Protein AF-A0AAD6SY59-F1 (afdb_monomer_lite)

Sequence (195 aa):
MGFEGPDLAFKHRLAVTKRADLIPRSAIQLDPETGKYIVRSQSDNEIFYEVDLDAYDCTCLSFPLIRFCKHICAVQHHFPEAKMQIPVTALIIPENSEPDDELDNDSEAASMVPTPQEVQAETDQQSIDALAHRLESLMFLCLTPPAVITTELRAQLLVATQALDRLDTQLSPLPAILPRVKVKVAPNQHSWPET

pLDDT: mean 70.74, std 19.91, range [34.12, 97.81]

Structure (mmCIF, N/CA/C/O backbone):
data_AF-A0AAD6SY59-F1
#
_entry.id   AF-A0AAD6SY59-F1
#
loop_
_atom_site.group_PDB
_atom_site.id
_atom_site.type_symbol
_atom_site.label_atom_id
_atom_site.label_alt_id
_atom_site.label_comp_id
_atom_site.label_asym_id
_atom_site.label_entity_id
_atom_site.label_seq_id
_atom_site.pdbx_PDB_ins_code
_atom_site.Cartn_x
_atom_site.Cartn_y
_atom_site.Cartn_z
_atom_site.occupancy
_atom_site.B_iso_or_equiv
_atom_site.auth_seq_id
_atom_site.auth_comp_id
_atom_site.auth_asym_id
_atom_site.auth_atom_id
_atom_site.pdbx_PDB_model_num
ATOM 1 N N . MET A 1 1 ? 30.637 -17.319 -4.374 1.00 45.25 1 MET A N 1
ATOM 2 C CA . MET A 1 1 ? 29.592 -16.758 -3.493 1.00 45.25 1 MET A CA 1
ATOM 3 C C . MET A 1 1 ? 28.332 -16.634 -4.327 1.00 45.25 1 MET A C 1
ATOM 5 O O . MET A 1 1 ? 28.342 -15.870 -5.280 1.00 45.25 1 MET A O 1
ATOM 9 N N . GLY A 1 2 ? 27.341 -17.491 -4.082 1.00 53.56 2 GLY A N 1
ATOM 10 C CA . GLY A 1 2 ? 26.109 -17.549 -4.874 1.00 53.56 2 GLY A CA 1
ATOM 11 C C . GLY A 1 2 ? 25.060 -16.579 -4.337 1.00 53.56 2 GLY A C 1
ATOM 12 O O . GLY A 1 2 ? 24.934 -16.421 -3.127 1.00 53.56 2 GLY A O 1
ATOM 13 N N . PHE A 1 3 ? 24.334 -15.921 -5.237 1.00 54.28 3 PHE A N 1
ATOM 14 C CA . PHE A 1 3 ? 23.234 -15.019 -4.910 1.00 54.28 3 PHE A CA 1
ATOM 15 C C . PHE A 1 3 ? 22.036 -15.815 -4.366 1.00 54.28 3 PHE A C 1
ATOM 17 O O . PHE A 1 3 ? 21.340 -16.492 -5.119 1.00 54.28 3 PHE A O 1
ATOM 24 N N . GLU A 1 4 ? 21.746 -15.686 -3.070 1.00 61.31 4 GLU A N 1
ATOM 25 C CA . GLU A 1 4 ? 20.512 -16.165 -2.415 1.00 61.31 4 GLU A CA 1
ATOM 26 C C . GLU A 1 4 ? 19.286 -15.293 -2.781 1.00 61.31 4 GLU A C 1
ATOM 28 O O . GLU A 1 4 ? 18.469 -14.920 -1.941 1.00 61.31 4 GLU A O 1
ATOM 33 N N . GLY A 1 5 ? 19.147 -14.924 -4.056 1.00 61.50 5 GLY A N 1
ATOM 34 C CA . GLY A 1 5 ? 18.068 -14.058 -4.546 1.00 61.50 5 GLY A CA 1
ATOM 35 C C . GLY A 1 5 ? 16.652 -14.629 -4.345 1.00 61.50 5 GLY A C 1
ATOM 36 O O . GLY A 1 5 ? 15.788 -13.906 -3.840 1.00 61.50 5 GLY A O 1
ATOM 37 N N . PRO A 1 6 ? 16.387 -15.913 -4.672 1.00 62.56 6 PRO A N 1
ATOM 38 C CA . PRO A 1 6 ? 15.045 -16.491 -4.541 1.00 62.56 6 PRO A CA 1
ATOM 39 C C . PRO A 1 6 ? 14.544 -16.554 -3.091 1.00 62.56 6 PRO A C 1
ATOM 41 O O . PRO A 1 6 ? 13.356 -16.370 -2.826 1.00 62.56 6 PRO A O 1
ATOM 44 N N . ASP A 1 7 ? 15.454 -16.771 -2.141 1.00 75.56 7 ASP A N 1
ATOM 45 C CA . ASP A 1 7 ? 15.119 -16.926 -0.726 1.00 75.56 7 ASP A CA 1
ATOM 46 C C . ASP A 1 7 ? 14.760 -15.579 -0.076 1.00 75.56 7 ASP A C 1
ATOM 48 O O . ASP A 1 7 ? 13.830 -15.490 0.724 1.00 75.56 7 ASP A O 1
ATOM 52 N N . LEU A 1 8 ? 15.413 -14.483 -0.479 1.00 79.06 8 LEU A N 1
ATOM 53 C CA . LEU A 1 8 ? 15.126 -13.150 0.062 1.00 79.06 8 LEU A CA 1
ATOM 54 C C . LEU A 1 8 ? 13.723 -12.653 -0.298 1.00 79.06 8 LEU A C 1
ATOM 56 O O . LEU A 1 8 ? 12.999 -12.174 0.579 1.00 79.06 8 LEU A O 1
ATOM 60 N N . ALA A 1 9 ? 13.306 -12.799 -1.559 1.00 78.44 9 ALA A N 1
ATOM 61 C CA . ALA A 1 9 ? 11.966 -12.399 -1.988 1.00 78.44 9 ALA A CA 1
ATOM 62 C C . ALA A 1 9 ? 10.880 -13.223 -1.276 1.00 78.44 9 ALA A C 1
ATOM 64 O O . ALA A 1 9 ? 9.864 -12.676 -0.831 1.00 78.44 9 ALA A O 1
ATOM 65 N N . PHE A 1 10 ? 11.115 -14.527 -1.112 1.00 82.94 10 PHE A N 1
ATOM 66 C CA . PHE A 1 10 ? 10.211 -15.416 -0.389 1.00 82.94 10 PHE A CA 1
ATOM 67 C C . PHE A 1 10 ? 10.132 -15.067 1.103 1.00 82.94 10 PHE A C 1
ATOM 69 O O . PHE A 1 10 ? 9.035 -14.854 1.626 1.00 82.94 10 PHE A O 1
ATOM 76 N N . LYS A 1 11 ? 11.278 -14.908 1.778 1.00 86.31 11 LYS A N 1
ATOM 77 C CA . LYS A 1 11 ? 11.363 -14.458 3.179 1.00 86.31 11 LYS A CA 1
ATOM 78 C C . LYS A 1 11 ? 10.654 -13.124 3.384 1.00 86.31 11 LYS A C 1
ATOM 80 O O . LYS A 1 11 ? 9.915 -12.967 4.358 1.00 86.31 11 LYS A O 1
ATOM 85 N N . HIS A 1 12 ? 10.831 -12.185 2.456 1.00 85.69 12 HIS A N 1
ATOM 86 C CA . HIS A 1 12 ? 10.173 -10.886 2.510 1.00 85.69 12 HIS A CA 1
ATOM 87 C C . HIS A 1 12 ? 8.650 -11.018 2.402 1.00 85.69 12 HIS A C 1
ATOM 89 O O . HIS A 1 12 ? 7.926 -10.468 3.235 1.00 85.69 12 HIS A O 1
ATOM 95 N N . ARG A 1 13 ? 8.144 -11.791 1.429 1.00 87.75 13 ARG A N 1
ATOM 96 C CA . ARG A 1 13 ? 6.702 -12.062 1.306 1.00 87.75 13 ARG A CA 1
ATOM 97 C C . ARG A 1 13 ? 6.145 -12.686 2.579 1.00 87.75 13 ARG A C 1
ATOM 99 O O . ARG A 1 13 ? 5.144 -12.201 3.094 1.00 87.75 13 ARG A O 1
ATOM 106 N N . LEU A 1 14 ? 6.833 -13.681 3.131 1.00 89.75 14 LEU A N 1
ATOM 107 C CA . LEU A 1 14 ? 6.416 -14.361 4.355 1.00 89.75 14 LEU A CA 1
ATOM 108 C C . LEU A 1 14 ? 6.355 -13.398 5.553 1.00 89.75 14 LEU A C 1
ATOM 110 O O . LEU A 1 14 ? 5.425 -13.454 6.358 1.00 89.75 14 LEU A O 1
ATOM 114 N N . ALA A 1 15 ? 7.320 -12.480 5.659 1.00 91.56 15 ALA A N 1
ATOM 115 C CA . ALA A 1 15 ? 7.325 -11.437 6.682 1.00 91.56 15 ALA A CA 1
ATOM 116 C C . ALA A 1 15 ? 6.170 -10.437 6.505 1.00 91.56 15 ALA A C 1
ATOM 118 O O . ALA A 1 15 ? 5.553 -10.032 7.491 1.00 91.56 15 ALA A O 1
ATOM 119 N N . VAL A 1 16 ? 5.853 -10.051 5.266 1.00 91.06 16 VAL A N 1
ATOM 120 C CA . VAL A 1 16 ? 4.709 -9.178 4.959 1.00 91.06 16 VAL A CA 1
ATOM 121 C C . VAL A 1 16 ? 3.389 -9.865 5.302 1.00 91.06 16 VAL A C 1
ATOM 123 O O . VAL A 1 16 ? 2.554 -9.237 5.949 1.00 91.06 16 VAL A O 1
ATOM 126 N N . THR A 1 17 ? 3.220 -11.141 4.948 1.00 91.00 17 THR A N 1
ATOM 127 C CA . THR A 1 17 ? 2.027 -11.929 5.293 1.00 91.00 17 THR A CA 1
ATOM 128 C C . THR A 1 17 ? 1.822 -11.983 6.804 1.00 91.00 17 THR A C 1
ATOM 130 O O . THR A 1 17 ? 0.762 -11.599 7.282 1.00 91.00 17 THR A O 1
ATOM 133 N N . LYS A 1 18 ? 2.868 -12.306 7.577 1.00 93.56 18 LYS A N 1
ATOM 134 C CA . LYS A 1 18 ? 2.785 -12.307 9.050 1.00 93.56 18 LYS A CA 1
ATOM 135 C C . LYS A 1 18 ? 2.361 -10.955 9.630 1.00 93.56 18 LYS A C 1
ATOM 137 O O . LYS A 1 18 ? 1.670 -10.906 10.639 1.00 93.56 18 LYS A O 1
ATOM 142 N N . ARG A 1 19 ? 2.790 -9.842 9.023 1.00 93.50 19 ARG A N 1
ATOM 143 C CA . ARG A 1 19 ? 2.380 -8.491 9.451 1.00 93.50 19 ARG A CA 1
ATOM 144 C C . ARG A 1 19 ? 0.953 -8.150 9.034 1.00 93.50 19 ARG A C 1
ATOM 146 O O . ARG A 1 19 ? 0.322 -7.345 9.710 1.00 93.50 19 ARG A O 1
ATOM 153 N N . ALA A 1 20 ? 0.471 -8.714 7.932 1.00 94.31 20 ALA A N 1
ATOM 154 C CA . ALA A 1 20 ? -0.901 -8.537 7.478 1.00 94.31 20 ALA A CA 1
ATOM 155 C C . ALA A 1 20 ? -1.896 -9.165 8.462 1.00 94.31 20 ALA A C 1
ATOM 157 O O . ALA A 1 20 ? -2.896 -8.531 8.785 1.00 94.31 20 ALA A O 1
ATOM 158 N N . ASP A 1 21 ? -1.562 -10.330 9.024 1.00 94.12 21 ASP A N 1
ATOM 159 C CA . ASP A 1 21 ? -2.390 -11.025 10.023 1.00 94.12 21 ASP A CA 1
ATOM 160 C C . ASP A 1 21 ? -2.602 -10.200 11.307 1.00 94.12 21 ASP A C 1
ATOM 162 O O . ASP A 1 21 ? -3.580 -10.387 12.027 1.00 94.12 21 ASP A O 1
ATOM 166 N N . LEU A 1 22 ? -1.704 -9.250 11.592 1.00 96.06 22 LEU A N 1
ATOM 167 C CA . LEU A 1 22 ? -1.824 -8.344 12.737 1.00 96.06 22 LEU A CA 1
ATOM 168 C C . LEU A 1 22 ? -2.839 -7.214 12.508 1.00 96.06 22 LEU A C 1
ATOM 170 O O . LEU A 1 22 ? -3.166 -6.497 13.455 1.00 96.06 22 LEU A O 1
ATOM 174 N N . ILE A 1 23 ? -3.289 -6.989 11.271 1.00 96.94 23 ILE A N 1
ATOM 175 C CA . ILE A 1 23 ? -4.280 -5.957 10.953 1.00 96.94 23 ILE A CA 1
ATOM 176 C C . ILE A 1 23 ? -5.668 -6.554 11.221 1.00 96.94 23 ILE A C 1
ATOM 178 O O . ILE A 1 23 ? -6.091 -7.471 10.510 1.00 96.94 23 ILE A O 1
ATOM 182 N N . PRO A 1 24 ? -6.399 -6.067 12.240 1.00 96.69 24 PRO A N 1
ATOM 183 C CA . PRO A 1 24 ? -7.717 -6.597 12.544 1.00 96.69 24 PRO A CA 1
ATOM 184 C C . PRO A 1 24 ? -8.719 -6.166 11.471 1.00 96.69 24 PRO A C 1
ATOM 186 O O . PRO A 1 24 ? -8.636 -5.060 10.937 1.00 96.69 24 PRO A O 1
ATOM 189 N N . ARG A 1 25 ? -9.736 -6.998 11.223 1.00 96.38 25 ARG A N 1
ATOM 190 C CA . ARG A 1 25 ? -10.824 -6.680 10.284 1.00 96.38 25 ARG A CA 1
ATOM 191 C C . ARG A 1 25 ? -11.504 -5.341 10.586 1.00 96.38 25 ARG A C 1
ATOM 193 O O . ARG A 1 25 ? -11.898 -4.646 9.663 1.00 96.38 25 ARG A O 1
ATOM 200 N N . SER A 1 26 ? -11.609 -4.957 11.860 1.00 97.06 26 SER A N 1
ATOM 201 C CA . SER A 1 26 ? -12.201 -3.681 12.290 1.00 97.06 26 SER A CA 1
ATOM 202 C C . SER A 1 26 ? -11.400 -2.441 11.877 1.00 97.06 26 SER A C 1
ATOM 204 O O . SER A 1 26 ? -11.944 -1.341 11.889 1.00 97.06 26 SER A O 1
ATOM 206 N N . ALA A 1 27 ? -10.121 -2.598 11.522 1.00 96.88 27 ALA A N 1
ATOM 207 C CA . ALA A 1 27 ? -9.285 -1.521 10.997 1.00 96.88 27 ALA A CA 1
ATOM 208 C C . ALA A 1 27 ? -9.418 -1.349 9.475 1.00 96.88 27 ALA A C 1
ATOM 210 O O . ALA A 1 27 ? -8.769 -0.466 8.917 1.00 96.88 27 ALA A O 1
ATOM 211 N N . ILE A 1 28 ? -10.222 -2.188 8.815 1.00 97.38 28 ILE A N 1
ATOM 212 C CA . ILE A 1 28 ? -10.459 -2.152 7.375 1.00 97.38 28 ILE A CA 1
ATOM 213 C C . ILE A 1 28 ? -11.911 -1.751 7.142 1.00 97.38 28 ILE A C 1
ATOM 215 O O . ILE A 1 28 ? -12.834 -2.393 7.648 1.00 97.38 28 ILE A O 1
ATOM 219 N N . GLN A 1 29 ? -12.109 -0.697 6.365 1.00 97.12 29 GLN A N 1
ATOM 220 C CA . GLN A 1 29 ? -13.422 -0.211 5.965 1.00 97.12 29 GLN A CA 1
ATOM 221 C C . GLN A 1 29 ? -13.513 -0.228 4.444 1.00 97.12 29 GLN A C 1
ATOM 223 O O . GLN A 1 29 ? -12.526 0.032 3.765 1.00 97.12 29 GLN A O 1
ATOM 228 N N . LEU A 1 30 ? -14.681 -0.574 3.914 1.00 96.00 30 LEU A N 1
ATOM 229 C CA . LEU A 1 30 ? -14.969 -0.437 2.491 1.00 96.00 30 LEU A CA 1
ATOM 230 C C . LEU A 1 30 ? -15.597 0.937 2.280 1.00 96.00 30 LEU A C 1
ATOM 232 O O . LEU A 1 30 ? -16.593 1.252 2.934 1.00 96.00 30 LEU A O 1
ATOM 236 N N . ASP A 1 31 ? -15.019 1.729 1.389 1.00 95.62 31 ASP A N 1
ATOM 237 C CA . ASP A 1 31 ? -15.604 2.981 0.939 1.00 95.62 31 ASP A CA 1
ATOM 238 C C . ASP A 1 31 ? -16.687 2.680 -0.115 1.00 95.62 31 ASP A C 1
ATOM 240 O O . ASP A 1 31 ? -16.367 2.171 -1.195 1.00 95.62 31 ASP A O 1
ATOM 244 N N . PRO A 1 32 ? -17.973 2.947 0.179 1.00 92.31 32 PRO A N 1
ATOM 245 C CA . PRO A 1 32 ? -19.067 2.641 -0.735 1.00 92.31 32 PRO A CA 1
ATOM 246 C C . PRO A 1 32 ? -19.093 3.540 -1.976 1.00 92.31 32 PRO A C 1
ATOM 248 O O . PRO A 1 32 ? -19.728 3.164 -2.960 1.00 92.31 32 PRO A O 1
ATOM 251 N N . GLU A 1 33 ? -18.452 4.712 -1.948 1.00 94.06 33 GLU A N 1
ATOM 252 C CA . GLU A 1 33 ? -18.461 5.641 -3.084 1.00 94.06 33 GLU A CA 1
ATOM 253 C C . GLU A 1 33 ? -17.434 5.240 -4.140 1.00 94.06 33 GLU A C 1
ATOM 255 O O . GLU A 1 33 ? -17.721 5.268 -5.337 1.00 94.06 33 GLU A O 1
ATOM 260 N N . THR A 1 34 ? -16.239 4.850 -3.696 1.00 94.56 34 THR A N 1
ATOM 261 C CA . THR A 1 34 ? -15.125 4.512 -4.588 1.00 94.56 34 THR A CA 1
ATOM 262 C C . THR A 1 34 ? -14.979 3.014 -4.838 1.00 94.56 34 THR A C 1
ATOM 264 O O . THR A 1 34 ? -14.321 2.629 -5.801 1.00 94.56 34 THR A O 1
ATOM 267 N N . GLY A 1 35 ? -15.556 2.164 -3.982 1.00 93.25 35 GLY A N 1
ATOM 268 C CA . GLY A 1 35 ? -15.328 0.716 -3.997 1.00 93.25 35 GLY A CA 1
ATOM 269 C C . GLY A 1 35 ? -13.954 0.302 -3.457 1.00 93.25 35 GLY A C 1
ATOM 270 O O . GLY A 1 35 ? -13.603 -0.876 -3.511 1.00 93.25 35 GLY A O 1
ATOM 271 N N . LYS A 1 36 ? -13.169 1.246 -2.922 1.00 96.25 36 LYS A N 1
ATOM 272 C CA . LYS A 1 36 ? -11.826 0.994 -2.389 1.00 96.25 36 LYS A CA 1
ATOM 273 C C . LYS A 1 36 ? -11.866 0.622 -0.915 1.00 96.25 36 LYS A C 1
ATOM 275 O O . LYS A 1 36 ? -12.778 0.980 -0.173 1.00 96.25 36 LYS A O 1
ATOM 280 N N . TYR A 1 37 ? -10.827 -0.062 -0.458 1.00 96.88 37 TYR A N 1
ATOM 281 C CA . TYR A 1 37 ? -10.648 -0.378 0.953 1.00 96.88 37 TYR A CA 1
ATOM 282 C C . TYR A 1 37 ? -9.767 0.665 1.629 1.00 96.88 37 TYR A C 1
ATOM 284 O O . TYR A 1 37 ? -8.682 0.984 1.155 1.00 96.88 37 TYR A O 1
ATOM 292 N N . ILE A 1 38 ? -10.201 1.149 2.784 1.00 97.62 38 ILE A N 1
ATOM 293 C CA . ILE A 1 38 ? -9.450 2.059 3.639 1.00 97.62 38 ILE A CA 1
ATOM 294 C C . ILE A 1 38 ? -8.930 1.261 4.832 1.00 97.62 38 ILE A C 1
ATOM 296 O O . ILE A 1 38 ? -9.698 0.674 5.597 1.00 97.62 38 ILE A O 1
ATOM 300 N N . VAL A 1 39 ? -7.612 1.233 4.998 1.00 97.69 39 VAL A N 1
ATOM 301 C CA . VAL A 1 39 ? -6.929 0.521 6.079 1.00 97.69 39 VAL A CA 1
ATOM 302 C C . VAL A 1 39 ? -6.290 1.529 7.022 1.00 97.69 39 VAL A C 1
ATOM 304 O O . VAL A 1 39 ? -5.416 2.299 6.621 1.00 97.69 39 VAL A O 1
ATOM 307 N N . ARG A 1 40 ? -6.687 1.510 8.296 1.00 97.81 40 ARG A N 1
ATOM 308 C CA . ARG A 1 40 ? -6.085 2.370 9.323 1.00 97.81 40 ARG A CA 1
ATOM 309 C C . ARG A 1 40 ? -4.686 1.877 9.696 1.00 97.81 40 ARG A C 1
ATOM 311 O O . ARG A 1 40 ? -4.470 0.675 9.884 1.00 97.81 40 ARG A O 1
ATOM 318 N N . SER A 1 41 ? -3.738 2.798 9.839 1.00 96.31 41 SER A N 1
ATOM 319 C CA . SER A 1 41 ? -2.384 2.472 10.278 1.00 96.31 41 SER A CA 1
ATOM 320 C C . SER A 1 41 ? -2.368 1.927 11.716 1.00 96.31 41 SER A C 1
ATOM 322 O O . SER A 1 41 ? -3.182 2.282 12.564 1.00 96.31 41 SER A O 1
ATOM 324 N N . GLN A 1 42 ? -1.438 1.006 11.984 1.00 94.50 42 GLN A N 1
ATOM 325 C CA . GLN A 1 42 ? -1.260 0.390 13.307 1.00 94.50 42 GLN A CA 1
ATOM 326 C C . GLN A 1 42 ? -0.387 1.236 14.240 1.00 94.50 42 GLN A C 1
ATOM 328 O O . GLN A 1 42 ? -0.436 1.051 15.452 1.00 94.50 42 GLN A O 1
ATOM 333 N N . SER A 1 43 ? 0.454 2.107 13.678 1.00 94.38 43 SER A N 1
ATOM 334 C CA . SER A 1 43 ? 1.357 2.973 14.443 1.00 94.38 43 SER A CA 1
ATOM 335 C C . SER A 1 43 ? 0.757 4.347 14.720 1.00 94.38 43 SER A C 1
ATOM 337 O O . SER A 1 43 ? 1.150 4.986 15.687 1.00 94.38 43 SER A O 1
ATOM 339 N N . ASP A 1 44 ? -0.170 4.796 13.874 1.00 94.19 44 ASP A N 1
ATOM 340 C CA . ASP A 1 44 ? -0.810 6.106 13.965 1.00 94.19 44 ASP A CA 1
ATOM 341 C C . ASP A 1 44 ? -2.275 5.983 13.534 1.00 94.19 44 ASP A C 1
ATOM 343 O O . ASP A 1 44 ? -2.559 5.514 12.436 1.00 94.19 44 ASP A O 1
ATOM 347 N N . ASN A 1 45 ? -3.213 6.376 14.392 1.00 93.50 45 ASN A N 1
ATOM 348 C CA . ASN A 1 45 ? -4.639 6.231 14.099 1.00 93.50 45 ASN A CA 1
ATOM 349 C C . ASN A 1 45 ? -5.176 7.298 13.136 1.00 93.50 45 ASN A C 1
ATOM 351 O O . ASN A 1 45 ? -6.267 7.100 12.603 1.00 93.50 45 ASN A O 1
ATOM 355 N N . GLU A 1 46 ? -4.432 8.382 12.908 1.00 96.00 46 GLU A N 1
ATOM 356 C CA . GLU A 1 46 ? -4.817 9.469 11.998 1.00 96.00 46 GLU A CA 1
ATOM 357 C C . GLU A 1 46 ? -4.421 9.175 10.541 1.00 96.00 46 GLU A C 1
ATOM 359 O O . GLU A 1 46 ? -4.848 9.865 9.616 1.00 96.00 46 GLU A O 1
ATOM 364 N N . ILE A 1 47 ? -3.604 8.139 10.317 1.00 96.38 47 ILE A N 1
ATOM 365 C CA . ILE A 1 47 ? -3.126 7.757 8.988 1.00 96.38 47 ILE A CA 1
ATOM 366 C C . ILE A 1 47 ? -3.967 6.608 8.439 1.00 96.38 47 ILE A C 1
ATOM 368 O O . ILE A 1 47 ? -4.082 5.538 9.046 1.00 96.38 47 ILE A O 1
ATOM 372 N N . PHE A 1 48 ? -4.470 6.809 7.226 1.00 97.31 48 PHE A N 1
ATOM 373 C CA . PHE A 1 48 ? -5.237 5.828 6.475 1.00 97.31 48 PHE A CA 1
ATOM 374 C C . PHE A 1 48 ? -4.554 5.536 5.142 1.00 97.31 48 PHE A C 1
ATOM 376 O O . PHE A 1 48 ? -4.004 6.430 4.498 1.00 97.31 48 PHE A O 1
ATOM 383 N N . TYR A 1 49 ? -4.581 4.270 4.741 1.00 97.69 49 TYR A N 1
ATOM 384 C CA . TYR A 1 49 ? -4.083 3.813 3.452 1.00 97.69 49 TYR A CA 1
ATOM 385 C C . TYR A 1 49 ? -5.251 3.345 2.603 1.00 97.69 49 TYR A C 1
ATOM 387 O O . TYR A 1 49 ? -6.067 2.545 3.059 1.00 97.69 49 TYR A O 1
ATOM 395 N N . GLU A 1 50 ? -5.296 3.803 1.363 1.00 97.69 50 GLU A N 1
ATOM 396 C CA . GLU A 1 50 ? -6.248 3.318 0.377 1.00 97.69 50 GLU A CA 1
ATOM 397 C C . GLU A 1 50 ? -5.651 2.094 -0.309 1.00 97.69 50 GLU A C 1
ATOM 399 O O . GLU A 1 50 ? -4.456 2.048 -0.629 1.00 97.69 50 GLU A O 1
ATOM 404 N N . VAL A 1 51 ? -6.487 1.084 -0.488 1.00 96.88 51 VAL A N 1
ATOM 405 C CA . VAL A 1 51 ? -6.182 -0.170 -1.157 1.00 96.88 51 VAL A CA 1
ATOM 406 C C . VAL A 1 51 ? -7.235 -0.374 -2.229 1.00 96.88 51 VAL A C 1
ATOM 408 O O . VAL A 1 51 ? -8.424 -0.519 -1.939 1.00 96.88 51 VAL A O 1
ATOM 411 N N . ASP A 1 52 ? -6.775 -0.409 -3.467 1.00 94.94 52 ASP A N 1
ATOM 412 C CA . ASP A 1 52 ? -7.591 -0.698 -4.631 1.00 94.94 52 ASP A CA 1
ATOM 413 C C . ASP A 1 52 ? -7.265 -2.123 -5.084 1.00 94.94 52 ASP A C 1
ATOM 415 O O . ASP A 1 52 ? -6.153 -2.405 -5.537 1.00 94.94 52 ASP A O 1
ATOM 419 N N . LEU A 1 53 ? -8.200 -3.054 -4.881 1.00 92.19 53 LEU A N 1
ATOM 420 C CA . LEU A 1 53 ? -7.988 -4.448 -5.269 1.00 92.19 53 LEU A CA 1
ATOM 421 C C . LEU A 1 53 ? -8.149 -4.671 -6.775 1.00 92.19 53 LEU A C 1
ATOM 423 O O . LEU A 1 53 ? -7.531 -5.602 -7.291 1.00 92.19 53 LEU A O 1
ATOM 427 N N . ASP A 1 54 ? -8.911 -3.820 -7.465 1.00 90.69 54 ASP A N 1
ATOM 428 C CA . ASP A 1 54 ? -9.151 -3.931 -8.906 1.00 90.69 54 ASP A CA 1
ATOM 429 C C . ASP A 1 54 ? -7.933 -3.428 -9.690 1.00 90.69 54 ASP A C 1
ATOM 431 O O . ASP A 1 54 ? -7.450 -4.096 -10.607 1.00 90.69 54 ASP A O 1
ATOM 435 N N . ALA A 1 55 ? -7.372 -2.287 -9.280 1.00 91.62 55 ALA A 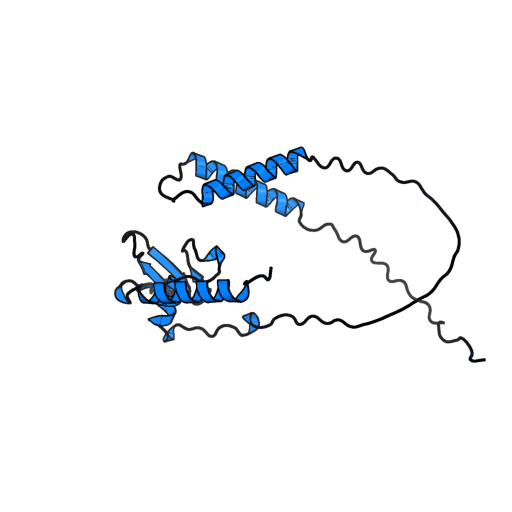N 1
ATOM 436 C CA . ALA A 1 55 ? -6.114 -1.767 -9.820 1.00 91.62 55 ALA A CA 1
ATOM 437 C C . ALA A 1 55 ? -4.870 -2.472 -9.246 1.00 91.62 55 ALA A C 1
ATOM 439 O O . ALA A 1 55 ? -3.761 -2.270 -9.744 1.00 91.62 55 ALA A O 1
ATOM 440 N N . TYR A 1 56 ? -5.053 -3.293 -8.204 1.00 92.56 56 TYR A N 1
ATOM 441 C CA . TYR A 1 56 ? -3.988 -3.894 -7.404 1.00 92.56 56 TYR A CA 1
ATOM 442 C C . TYR A 1 56 ? -2.962 -2.839 -6.956 1.00 92.56 56 TYR A C 1
ATOM 444 O O . TYR A 1 56 ? -1.774 -2.942 -7.258 1.00 92.56 56 TYR A O 1
ATOM 452 N N . ASP A 1 57 ? -3.433 -1.802 -6.261 1.00 94.69 57 ASP A N 1
ATOM 453 C CA . ASP A 1 57 ? -2.632 -0.655 -5.822 1.00 94.69 57 ASP A CA 1
ATOM 454 C C . ASP A 1 57 ? -2.848 -0.334 -4.334 1.00 94.69 57 ASP A C 1
ATOM 456 O O . ASP A 1 57 ? -3.862 -0.691 -3.723 1.00 94.69 57 ASP A O 1
ATOM 460 N N . CYS A 1 58 ? -1.864 0.321 -3.719 1.00 96.50 58 CYS A N 1
ATOM 461 C CA . CYS A 1 58 ? -1.955 0.787 -2.343 1.00 96.50 58 CYS A CA 1
ATOM 462 C C . CYS A 1 58 ? -1.140 2.063 -2.118 1.00 96.50 58 CYS A C 1
ATOM 464 O O . CYS A 1 58 ? 0.041 2.125 -2.452 1.00 96.50 58 CYS A O 1
ATOM 466 N N . THR A 1 59 ? -1.718 3.035 -1.408 1.00 96.75 59 THR A N 1
ATOM 467 C CA . THR A 1 59 ? -1.071 4.333 -1.132 1.00 96.75 59 THR A CA 1
ATOM 468 C C . THR A 1 59 ? 0.043 4.279 -0.080 1.00 96.75 59 THR A C 1
ATOM 470 O O . THR A 1 59 ? 0.635 5.300 0.268 1.00 96.75 59 THR A O 1
ATOM 473 N N . CYS A 1 60 ? 0.363 3.100 0.462 1.00 95.38 60 CYS A N 1
ATOM 474 C CA . CYS A 1 60 ? 1.448 2.977 1.429 1.00 95.38 60 CYS A CA 1
ATOM 475 C C . CYS A 1 60 ? 2.828 3.072 0.757 1.00 95.38 60 CYS A C 1
ATOM 477 O O . CYS A 1 60 ? 3.060 2.504 -0.307 1.00 95.38 60 CYS A O 1
ATOM 479 N N . LEU A 1 61 ? 3.787 3.696 1.444 1.00 91.06 61 LEU A N 1
ATOM 480 C CA . LEU A 1 61 ? 5.150 3.921 0.935 1.00 91.06 61 LEU A CA 1
ATOM 481 C C . LEU A 1 61 ? 5.887 2.636 0.525 1.00 91.06 61 LEU A C 1
ATOM 483 O O . LEU A 1 61 ? 6.767 2.664 -0.328 1.00 91.06 61 LEU A O 1
ATOM 487 N N . SER A 1 62 ? 5.543 1.499 1.133 1.00 86.12 62 SER A N 1
ATOM 488 C CA . SER A 1 62 ? 6.166 0.214 0.810 1.00 86.12 62 SER A CA 1
ATOM 489 C C . SER A 1 62 ? 5.651 -0.399 -0.492 1.00 86.12 62 SER A C 1
ATOM 491 O O . SER A 1 62 ? 6.298 -1.299 -1.019 1.00 86.12 62 SER A O 1
ATOM 493 N N . PHE A 1 63 ? 4.492 0.031 -1.000 1.00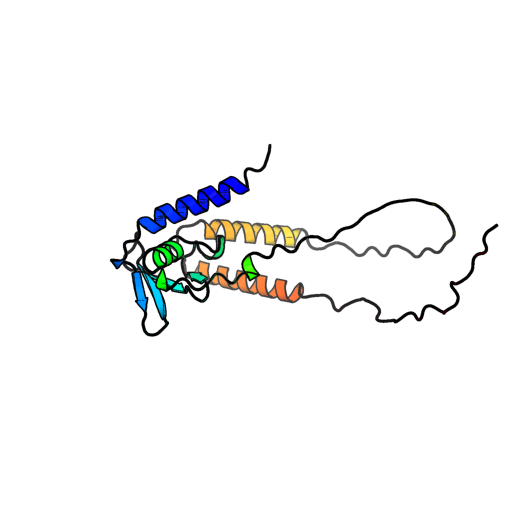 90.75 63 PHE A N 1
ATOM 494 C CA . PHE A 1 63 ? 3.864 -0.617 -2.147 1.00 90.75 63 PHE A CA 1
ATOM 495 C C . PHE A 1 63 ? 4.634 -0.405 -3.462 1.00 90.75 63 PHE A C 1
ATOM 497 O O . PHE A 1 63 ? 4.950 -1.418 -4.088 1.00 90.75 63 PHE A O 1
ATOM 504 N N . PRO A 1 64 ? 5.043 0.819 -3.860 1.00 86.75 64 PRO A N 1
ATOM 505 C CA . PRO A 1 64 ? 5.743 1.031 -5.133 1.00 86.75 64 PRO A CA 1
ATOM 506 C C . PRO A 1 64 ? 7.050 0.238 -5.268 1.00 86.75 64 PRO A C 1
ATOM 508 O O . PRO A 1 64 ? 7.444 -0.121 -6.371 1.00 86.75 64 PRO A O 1
ATOM 511 N N . LEU A 1 65 ? 7.706 -0.074 -4.145 1.00 81.12 65 LEU A N 1
ATOM 512 C CA . LEU A 1 65 ? 9.009 -0.743 -4.129 1.00 81.12 65 LEU A CA 1
ATOM 513 C C . LEU A 1 65 ? 8.937 -2.224 -4.524 1.00 81.12 65 LEU A C 1
ATOM 515 O O . LEU A 1 65 ? 9.861 -2.748 -5.135 1.00 81.12 65 LEU A O 1
ATOM 519 N N . ILE A 1 66 ? 7.864 -2.915 -4.140 1.00 81.50 66 ILE A N 1
ATOM 520 C CA . ILE A 1 66 ? 7.760 -4.382 -4.266 1.00 81.50 66 ILE A CA 1
ATOM 521 C C . ILE A 1 66 ? 6.405 -4.851 -4.806 1.00 81.50 66 ILE A C 1
ATOM 523 O O . ILE A 1 66 ? 6.158 -6.055 -4.880 1.00 81.50 66 ILE A O 1
ATOM 527 N N . ARG A 1 67 ? 5.512 -3.908 -5.143 1.00 88.62 67 ARG A N 1
ATOM 528 C CA . ARG A 1 67 ? 4.122 -4.122 -5.591 1.00 88.62 67 ARG A CA 1
ATOM 529 C C . ARG A 1 67 ? 3.364 -5.112 -4.704 1.00 88.62 67 ARG A C 1
ATOM 531 O O . ARG A 1 67 ? 2.553 -5.911 -5.162 1.00 88.62 67 ARG A O 1
ATOM 538 N N . PHE A 1 68 ? 3.688 -5.108 -3.414 1.00 88.50 68 PHE A N 1
ATOM 539 C CA . PHE A 1 68 ? 3.161 -6.044 -2.433 1.00 88.50 68 PHE A CA 1
ATOM 540 C C . PHE A 1 68 ? 3.285 -5.438 -1.042 1.00 88.50 68 PHE A C 1
ATOM 542 O O . PHE A 1 68 ? 4.376 -5.100 -0.598 1.00 88.50 68 PHE A O 1
ATOM 549 N N . CYS A 1 69 ? 2.184 -5.289 -0.319 1.00 94.94 69 CYS A N 1
ATOM 550 C CA . CYS A 1 69 ? 2.220 -4.687 1.007 1.00 94.94 69 CYS A CA 1
ATOM 551 C C . CYS A 1 69 ? 1.315 -5.437 1.979 1.00 94.94 69 CYS A C 1
ATOM 553 O O . CYS A 1 69 ? 0.431 -6.202 1.589 1.00 94.94 69 CYS A O 1
ATOM 555 N N . LYS A 1 70 ? 1.523 -5.188 3.275 1.00 96.06 70 LYS A N 1
ATOM 556 C CA . LYS A 1 70 ? 0.715 -5.819 4.325 1.00 96.06 70 LYS A CA 1
ATOM 557 C C . LYS A 1 70 ? -0.768 -5.437 4.231 1.00 96.06 70 LYS A C 1
ATOM 559 O O . LYS A 1 70 ? -1.604 -6.232 4.635 1.00 96.06 70 LYS A O 1
ATOM 564 N N . HIS A 1 71 ? -1.091 -4.261 3.685 1.00 97.06 71 HIS A N 1
ATOM 565 C CA . HIS A 1 71 ? -2.470 -3.787 3.558 1.00 97.06 71 HIS A CA 1
ATOM 566 C C . HIS A 1 71 ? -3.244 -4.587 2.505 1.00 97.06 71 HIS A C 1
ATOM 568 O O . HIS A 1 71 ? -4.291 -5.129 2.836 1.00 97.06 71 HIS A O 1
ATOM 574 N N . ILE A 1 72 ? -2.692 -4.768 1.297 1.00 95.12 72 ILE A N 1
ATOM 575 C CA . ILE A 1 72 ? -3.297 -5.623 0.258 1.00 95.12 72 ILE A CA 1
ATOM 576 C C . ILE A 1 72 ? -3.521 -7.038 0.791 1.00 95.12 72 ILE A C 1
ATOM 578 O O . ILE A 1 72 ? -4.626 -7.567 0.685 1.00 95.12 72 ILE A O 1
ATOM 582 N N . CYS A 1 73 ? -2.507 -7.625 1.436 1.00 94.69 73 CYS A N 1
ATOM 583 C CA . CYS A 1 73 ? -2.637 -8.949 2.045 1.00 94.69 73 CYS A CA 1
ATOM 584 C C . CYS A 1 73 ? -3.762 -9.014 3.081 1.00 94.69 73 CYS A C 1
ATOM 586 O O . CYS A 1 73 ? -4.541 -9.963 3.072 1.00 94.69 73 CYS A O 1
ATOM 588 N N . ALA A 1 74 ? -3.855 -8.020 3.967 1.00 96.19 74 ALA A N 1
ATOM 589 C CA . ALA A 1 74 ? -4.867 -8.000 5.016 1.00 96.19 74 ALA A CA 1
ATOM 590 C C . ALA A 1 74 ? -6.279 -7.891 4.429 1.00 96.19 74 ALA A C 1
ATOM 592 O O . ALA A 1 74 ? -7.174 -8.623 4.849 1.00 96.19 74 ALA A O 1
ATOM 593 N N . VAL A 1 75 ? -6.473 -7.037 3.419 1.00 95.62 75 VAL A N 1
ATOM 594 C CA . VAL A 1 75 ? -7.764 -6.910 2.733 1.00 95.62 75 VAL A CA 1
ATOM 595 C C . VAL A 1 75 ? -8.131 -8.228 2.045 1.00 95.62 75 VAL A C 1
ATOM 597 O O . VAL A 1 75 ? -9.212 -8.755 2.286 1.00 95.62 75 VAL A O 1
ATOM 600 N N . GLN A 1 76 ? -7.222 -8.830 1.273 1.00 93.81 76 GLN A N 1
ATOM 601 C CA . GLN A 1 76 ? -7.473 -10.113 0.599 1.00 93.81 76 GLN A CA 1
ATOM 602 C C . GLN A 1 76 ? -7.731 -11.277 1.568 1.00 93.81 76 GLN A C 1
ATOM 604 O O . GLN A 1 76 ? -8.405 -12.245 1.202 1.00 93.81 76 GLN A O 1
ATOM 609 N N . HIS A 1 77 ? -7.170 -11.218 2.778 1.00 93.25 77 HIS A N 1
ATOM 610 C CA . HIS A 1 77 ? -7.384 -12.219 3.820 1.00 93.25 77 HIS A CA 1
ATOM 611 C C . HIS A 1 77 ? -8.771 -12.083 4.462 1.00 93.25 77 HIS A C 1
ATOM 613 O O . HIS A 1 77 ? -9.491 -13.073 4.578 1.00 93.25 77 HIS A O 1
ATOM 619 N N . HIS A 1 78 ? -9.167 -10.864 4.844 1.00 94.31 78 HIS A N 1
ATOM 620 C CA . HIS A 1 78 ? -10.445 -10.610 5.526 1.00 94.31 78 HIS A CA 1
ATOM 621 C C . HIS A 1 78 ? -11.650 -10.537 4.581 1.00 94.31 78 HIS A C 1
ATOM 623 O O . HIS A 1 78 ? -12.776 -10.792 5.016 1.00 94.31 78 HIS A O 1
ATOM 629 N N . PHE A 1 79 ? -11.419 -10.212 3.308 1.00 92.06 79 PHE A N 1
ATOM 630 C CA . PHE A 1 79 ? -12.438 -10.047 2.267 1.00 92.06 79 P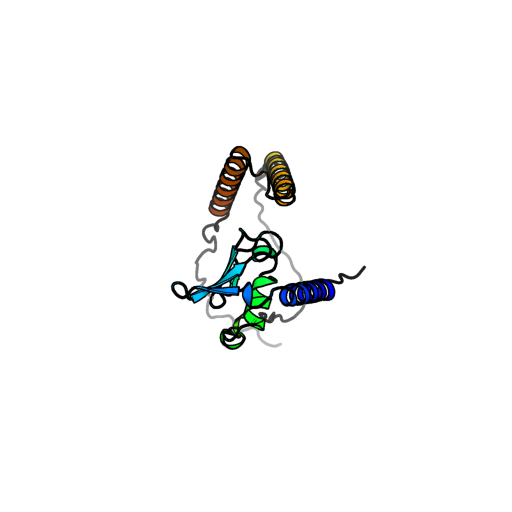HE A CA 1
ATOM 631 C C . PHE A 1 79 ? -12.090 -10.903 1.035 1.00 92.06 79 PHE A C 1
ATOM 633 O O . PHE A 1 79 ? -11.783 -10.375 -0.033 1.00 92.06 79 PHE A O 1
ATOM 640 N N . PRO A 1 80 ? -12.119 -12.245 1.152 1.00 86.19 80 PRO A N 1
ATOM 641 C CA . PRO A 1 80 ? -11.741 -13.139 0.057 1.00 86.19 80 PRO A CA 1
ATOM 642 C C . PRO A 1 80 ? -12.695 -13.064 -1.142 1.00 86.19 80 PRO A C 1
ATOM 644 O O . PRO A 1 80 ? -12.293 -13.409 -2.248 1.00 86.19 80 PRO A O 1
ATOM 647 N N . GLU A 1 81 ? -13.928 -12.600 -0.937 1.00 80.38 81 GLU A N 1
ATOM 648 C CA . GLU A 1 81 ? -14.925 -12.373 -1.992 1.00 80.38 81 GLU A CA 1
ATOM 649 C C . GLU A 1 81 ? -14.503 -11.261 -2.963 1.00 80.38 81 GLU A C 1
ATOM 651 O O . GLU A 1 81 ? -14.909 -11.270 -4.119 1.00 80.38 81 GLU A O 1
ATOM 656 N N . ALA A 1 82 ? -13.628 -10.353 -2.521 1.00 68.56 82 ALA A N 1
ATOM 657 C CA . ALA A 1 82 ? -13.075 -9.274 -3.334 1.00 68.56 82 ALA A CA 1
ATOM 658 C C . ALA A 1 82 ? -11.841 -9.696 -4.150 1.00 68.56 82 ALA A C 1
ATOM 660 O O . ALA A 1 82 ? -11.181 -8.866 -4.772 1.00 68.56 82 ALA A O 1
ATOM 661 N N . LYS A 1 83 ? -11.485 -10.988 -4.148 1.00 62.00 83 LYS A N 1
ATOM 662 C CA . LYS A 1 83 ? -10.415 -11.508 -5.003 1.00 62.00 83 LYS A CA 1
ATOM 663 C C . LYS A 1 83 ? -10.879 -11.500 -6.458 1.00 62.00 83 LYS A C 1
ATOM 665 O O . LYS A 1 83 ? -11.426 -12.488 -6.946 1.00 62.00 83 LYS A O 1
ATOM 670 N N . MET A 1 84 ? -10.595 -10.408 -7.165 1.00 56.47 84 MET A N 1
ATOM 671 C CA . MET A 1 84 ? -10.510 -10.453 -8.617 1.00 56.47 84 MET A CA 1
ATOM 672 C C . MET A 1 84 ? -9.405 -11.432 -9.024 1.00 56.47 84 MET A C 1
ATOM 674 O O . MET A 1 84 ? -8.318 -11.488 -8.444 1.00 56.47 84 MET A O 1
ATOM 678 N N . GLN A 1 85 ? -9.745 -12.258 -10.007 1.00 50.03 85 GLN A N 1
ATOM 679 C CA . GLN A 1 85 ? -8.882 -13.250 -10.626 1.00 50.03 85 GLN A CA 1
ATOM 680 C C . GLN A 1 85 ? -7.621 -12.544 -11.121 1.00 50.03 85 GLN A C 1
ATOM 682 O O . GLN A 1 85 ? -7.716 -11.639 -11.944 1.00 50.03 85 GLN A O 1
ATOM 687 N N . ILE A 1 86 ? -6.448 -12.940 -10.619 1.00 53.62 86 ILE A N 1
ATOM 688 C CA . ILE A 1 86 ? -5.171 -12.455 -11.151 1.00 53.62 86 ILE A CA 1
ATOM 689 C C . ILE A 1 86 ? -5.209 -12.715 -12.664 1.00 53.62 86 ILE A C 1
ATOM 691 O O . ILE A 1 86 ? -5.329 -13.882 -13.054 1.00 53.62 86 ILE A O 1
ATOM 695 N N . PRO A 1 87 ? -5.153 -11.684 -13.525 1.00 49.78 87 PRO A N 1
ATOM 696 C CA . PRO A 1 87 ? -5.145 -11.911 -14.956 1.00 49.78 87 PRO A CA 1
ATOM 697 C C . PRO A 1 87 ? -3.885 -12.715 -15.287 1.00 49.78 87 PRO A C 1
ATOM 699 O O . PRO A 1 87 ? -2.762 -12.322 -14.968 1.00 49.78 87 PRO A O 1
ATOM 702 N N . VAL A 1 88 ? -4.091 -13.887 -15.893 1.00 52.09 88 VAL A N 1
ATOM 703 C CA . VAL A 1 88 ? -3.062 -14.900 -16.201 1.00 52.09 88 VAL A CA 1
ATOM 704 C C . VAL A 1 88 ? -1.908 -14.324 -17.038 1.00 52.09 88 VAL A C 1
ATOM 706 O O . VAL A 1 88 ? -0.808 -14.867 -17.051 1.00 52.09 88 VAL A O 1
ATOM 709 N N . THR A 1 89 ? -2.112 -13.165 -17.662 1.00 50.84 89 THR A N 1
ATOM 710 C CA . THR A 1 89 ? -1.081 -12.385 -18.352 1.00 50.84 89 THR A CA 1
ATOM 711 C C . THR A 1 89 ? 0.093 -11.963 -17.462 1.00 50.84 89 THR A C 1
ATOM 713 O O . THR A 1 89 ? 1.180 -11.761 -17.991 1.00 50.84 89 THR A O 1
ATOM 716 N N . ALA A 1 90 ? -0.054 -11.901 -16.133 1.00 52.41 90 ALA A N 1
ATOM 717 C CA . ALA A 1 90 ? 1.061 -11.624 -15.217 1.00 52.41 90 ALA A CA 1
ATOM 718 C C . ALA A 1 90 ? 2.020 -12.819 -15.001 1.00 52.41 90 ALA A C 1
ATOM 720 O O . ALA A 1 90 ? 3.051 -12.658 -14.350 1.00 52.41 90 ALA A O 1
ATOM 721 N N . LEU A 1 91 ? 1.692 -14.012 -15.517 1.00 47.19 91 LEU A N 1
ATOM 722 C CA . LEU A 1 91 ? 2.499 -15.235 -15.377 1.00 47.19 91 LEU A CA 1
ATOM 723 C C . LEU A 1 91 ? 3.216 -15.655 -16.669 1.00 47.19 91 LEU A C 1
ATOM 725 O O . LEU A 1 91 ? 3.926 -16.659 -16.663 1.00 47.19 91 LEU A O 1
ATOM 729 N N . ILE A 1 92 ? 3.053 -14.916 -17.769 1.00 42.22 92 ILE A N 1
ATOM 730 C CA . ILE A 1 92 ? 3.715 -15.246 -19.033 1.00 42.22 92 ILE A CA 1
ATOM 731 C C . ILE A 1 92 ? 5.117 -14.634 -19.009 1.00 42.22 92 ILE A C 1
ATOM 733 O O . ILE A 1 92 ? 5.308 -13.457 -19.305 1.00 42.22 92 ILE A O 1
ATOM 737 N N . ILE A 1 93 ? 6.094 -15.447 -18.613 1.00 47.22 93 ILE A N 1
ATOM 738 C CA . ILE A 1 93 ? 7.515 -15.169 -18.831 1.00 47.22 93 ILE A CA 1
ATOM 739 C C . ILE A 1 93 ? 7.741 -15.330 -20.343 1.00 47.22 93 ILE A C 1
ATOM 741 O O . ILE A 1 93 ? 7.464 -16.415 -20.852 1.00 47.22 93 ILE A O 1
ATOM 745 N N . PRO A 1 94 ? 8.175 -14.294 -21.085 1.00 45.44 94 PRO A N 1
ATOM 746 C CA . PRO A 1 94 ? 8.523 -14.469 -22.487 1.00 45.44 94 PRO A CA 1
ATOM 747 C C . PRO A 1 94 ? 9.711 -15.431 -22.563 1.00 45.44 94 PRO A C 1
ATOM 749 O O . PRO A 1 94 ? 10.806 -15.139 -22.087 1.00 45.44 94 PRO A O 1
ATOM 752 N N . GLU A 1 95 ? 9.440 -16.617 -23.092 1.00 43.03 95 GLU A N 1
ATOM 753 C CA . GLU A 1 95 ? 10.412 -17.671 -23.332 1.00 43.03 95 GLU A CA 1
ATOM 754 C C . GLU A 1 95 ? 11.339 -17.205 -24.463 1.00 43.03 95 GLU A C 1
ATOM 756 O O . GLU A 1 95 ? 10.888 -16.916 -25.574 1.00 43.03 95 GLU A O 1
ATOM 761 N N . ASN A 1 96 ? 12.626 -17.046 -24.140 1.00 48.38 96 ASN A N 1
ATOM 762 C CA . ASN A 1 96 ? 13.687 -16.768 -25.100 1.00 48.38 96 ASN A CA 1
ATOM 763 C C . ASN A 1 96 ? 13.671 -17.839 -26.197 1.00 48.38 96 ASN A C 1
ATOM 765 O O . ASN A 1 96 ? 13.862 -19.019 -25.914 1.00 48.38 96 ASN A O 1
ATOM 769 N N . SER A 1 97 ? 13.521 -17.417 -27.447 1.00 41.81 97 SER A N 1
ATOM 770 C CA . SER A 1 97 ? 13.836 -18.234 -28.614 1.00 41.81 97 SER A CA 1
ATOM 771 C C . SER A 1 97 ? 15.236 -17.874 -29.116 1.00 41.81 97 SER A C 1
ATOM 773 O O . SER A 1 97 ? 15.397 -16.873 -29.815 1.00 41.81 97 SER A O 1
ATOM 775 N N . GLU A 1 98 ? 16.229 -18.684 -28.745 1.00 58.34 98 GLU A N 1
ATOM 776 C CA . GLU A 1 98 ? 17.415 -18.939 -29.581 1.00 58.34 98 GLU A CA 1
ATOM 777 C C . GL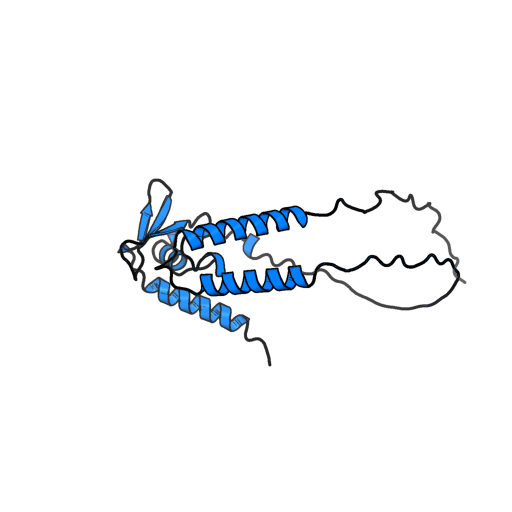U A 1 98 ? 17.051 -20.009 -30.632 1.00 58.34 98 GLU A C 1
ATOM 779 O O . GLU A 1 98 ? 16.048 -20.716 -30.460 1.00 58.34 98 GLU A O 1
ATOM 784 N N . PRO A 1 99 ? 17.782 -20.088 -31.757 1.00 52.53 99 PRO A N 1
ATOM 785 C CA . PRO A 1 99 ? 18.833 -21.116 -31.801 1.00 52.53 99 PRO A CA 1
ATOM 786 C C . PRO A 1 99 ? 20.115 -20.724 -32.577 1.00 52.53 99 PRO A C 1
ATOM 788 O O . PRO A 1 99 ? 20.051 -19.913 -33.504 1.00 52.53 99 PRO A O 1
ATOM 791 N N . ASP A 1 100 ? 21.243 -21.304 -32.133 1.00 40.44 100 ASP A N 1
ATOM 792 C CA . ASP A 1 100 ? 22.245 -22.143 -32.846 1.00 40.44 100 ASP A CA 1
ATOM 793 C C . ASP A 1 100 ? 22.560 -21.823 -34.329 1.00 40.44 100 ASP A C 1
ATOM 795 O O . ASP A 1 100 ? 21.663 -21.565 -35.125 1.00 40.44 100 ASP A O 1
ATOM 799 N N . ASP A 1 101 ? 23.769 -21.932 -34.885 1.00 41.88 101 ASP A N 1
ATOM 800 C CA . ASP A 1 101 ? 25.117 -22.345 -34.469 1.00 41.88 101 ASP A CA 1
ATOM 801 C C . ASP A 1 101 ? 26.057 -22.034 -35.675 1.00 41.88 101 ASP A C 1
ATOM 803 O O . ASP A 1 101 ? 25.580 -22.007 -36.810 1.00 41.88 101 ASP A O 1
ATOM 807 N N . GLU A 1 102 ? 27.354 -21.795 -35.405 1.00 45.19 102 GLU A N 1
ATOM 808 C CA . GLU A 1 102 ? 28.590 -22.231 -36.128 1.00 45.19 102 GLU A CA 1
ATOM 809 C C . GLU A 1 102 ? 28.700 -22.187 -37.691 1.00 45.19 102 GLU A C 1
ATOM 811 O O . GLU A 1 102 ? 27.773 -22.532 -38.407 1.00 45.19 102 GLU A O 1
ATOM 816 N N . LEU A 1 103 ? 29.811 -21.902 -38.399 1.00 46.25 103 LEU A N 1
ATOM 817 C CA . LEU A 1 103 ? 31.244 -21.622 -38.177 1.00 46.25 103 LEU A CA 1
ATOM 818 C C . LEU A 1 103 ? 31.869 -21.198 -39.550 1.00 46.25 103 LEU A C 1
ATOM 820 O O . LEU A 1 103 ? 31.338 -21.549 -40.600 1.00 46.25 103 LEU A O 1
ATOM 824 N N . ASP A 1 104 ? 33.012 -20.496 -39.501 1.00 36.12 104 ASP A N 1
ATOM 825 C CA . ASP A 1 104 ? 34.142 -20.394 -40.463 1.00 36.12 104 ASP A CA 1
ATOM 826 C C . ASP A 1 104 ? 33.951 -20.059 -41.971 1.00 36.12 104 ASP A C 1
ATOM 828 O O . ASP A 1 104 ? 33.426 -20.842 -42.756 1.00 36.12 104 ASP A O 1
ATOM 832 N N . ASN A 1 105 ? 34.582 -18.971 -42.451 1.00 40.81 105 ASN A N 1
ATOM 833 C CA . ASN A 1 105 ? 35.950 -18.996 -43.024 1.00 40.81 105 ASN A CA 1
ATOM 834 C C . ASN A 1 105 ? 36.252 -17.830 -44.011 1.00 40.81 105 ASN A C 1
ATOM 836 O O . ASN A 1 105 ? 35.410 -17.408 -44.800 1.00 40.81 105 ASN A O 1
ATOM 840 N N . ASP A 1 106 ? 37.502 -17.368 -43.935 1.00 34.12 106 ASP A N 1
ATOM 841 C CA . ASP A 1 106 ? 38.323 -16.443 -44.740 1.00 34.12 106 ASP A CA 1
ATOM 842 C C . ASP A 1 106 ? 37.890 -16.022 -46.171 1.00 34.12 106 ASP A C 1
ATOM 844 O O . ASP A 1 106 ? 37.606 -16.849 -47.033 1.00 34.12 106 ASP A O 1
ATOM 848 N N . SER A 1 107 ? 38.026 -14.728 -46.517 1.00 44.88 107 SER A N 1
ATOM 849 C CA . SER A 1 107 ? 39.267 -14.173 -47.112 1.00 44.88 107 SER A CA 1
ATOM 850 C C . SER A 1 107 ? 39.076 -12.817 -47.832 1.00 44.88 107 SER A C 1
ATOM 852 O O . SER A 1 107 ? 38.069 -12.540 -48.476 1.00 44.88 107 SER A O 1
ATOM 854 N N . GLU A 1 108 ? 40.124 -12.001 -47.700 1.00 40.44 108 GLU A N 1
ATOM 855 C CA . GLU A 1 108 ? 40.565 -10.767 -48.379 1.00 40.44 108 GLU A CA 1
ATOM 856 C C . GLU A 1 108 ? 39.868 -10.281 -49.676 1.00 40.44 108 GLU A C 1
ATOM 858 O O . GLU A 1 108 ? 39.792 -10.993 -50.671 1.00 40.44 108 GLU A O 1
ATOM 863 N N . ALA A 1 109 ? 39.573 -8.972 -49.764 1.00 37.66 109 ALA A N 1
ATOM 864 C CA . ALA A 1 109 ? 40.507 -7.985 -50.338 1.00 37.66 109 ALA A CA 1
ATOM 865 C C . ALA A 1 109 ? 39.883 -6.585 -50.559 1.00 37.66 109 ALA A C 1
ATOM 867 O O . ALA A 1 109 ? 38.786 -6.431 -51.084 1.00 37.66 109 ALA A O 1
ATOM 868 N N . ALA A 1 110 ? 40.723 -5.582 -50.278 1.00 35.25 110 ALA A N 1
ATOM 869 C CA . ALA A 1 110 ? 40.816 -4.260 -50.906 1.00 35.25 110 ALA A CA 1
ATOM 870 C C . ALA A 1 110 ? 39.806 -3.140 -50.551 1.00 35.25 110 ALA A C 1
ATOM 872 O O . ALA A 1 110 ? 38.775 -2.951 -51.179 1.00 35.25 110 ALA A O 1
ATOM 873 N N . SER A 1 111 ? 40.307 -2.258 -49.674 1.00 39.38 111 SER A N 1
ATOM 874 C CA . SER A 1 111 ? 40.521 -0.823 -49.939 1.00 39.38 111 SER A CA 1
ATOM 875 C C . SER A 1 111 ? 39.297 0.081 -50.148 1.00 39.38 111 SER A C 1
ATOM 877 O O . SER A 1 111 ? 38.732 0.151 -51.232 1.00 39.38 111 SER A O 1
ATOM 879 N N . MET A 1 112 ? 39.014 0.934 -49.160 1.00 40.53 112 MET A N 1
ATOM 880 C CA . MET A 1 112 ? 39.377 2.357 -49.243 1.00 40.53 112 MET A CA 1
ATOM 881 C C . MET A 1 112 ? 39.051 3.068 -47.925 1.00 40.53 112 MET A C 1
ATOM 883 O O . MET A 1 112 ? 37.920 3.090 -47.452 1.00 40.53 112 MET A O 1
ATOM 887 N N . VAL A 1 113 ? 40.099 3.649 -47.349 1.00 49.66 113 VAL A N 1
ATOM 888 C CA . VAL A 1 113 ? 40.096 4.535 -46.182 1.00 49.66 113 VAL A CA 1
ATOM 889 C C . VAL A 1 113 ? 39.283 5.800 -46.489 1.00 49.66 113 VAL A C 1
ATOM 891 O O . VAL A 1 113 ? 39.477 6.403 -47.546 1.00 49.66 113 VAL A O 1
ATOM 894 N N . PRO A 1 114 ? 38.443 6.251 -45.544 1.00 41.09 114 PRO A N 1
ATOM 895 C CA . PRO A 1 114 ? 38.618 7.616 -45.061 1.00 41.09 114 PRO A CA 1
ATOM 896 C C . PRO A 1 114 ? 38.582 7.696 -43.525 1.00 41.09 114 PRO A C 1
ATOM 898 O O . PRO A 1 114 ? 37.600 7.356 -42.880 1.00 41.09 114 PRO A O 1
ATOM 901 N N . THR A 1 115 ? 39.711 8.154 -42.987 1.00 42.25 115 THR A N 1
ATOM 902 C CA . THR A 1 115 ? 39.865 9.181 -41.943 1.00 42.25 115 THR A CA 1
ATOM 903 C C . THR A 1 115 ? 38.916 9.144 -40.726 1.00 42.25 115 THR A C 1
ATOM 905 O O . THR A 1 115 ? 37.742 9.486 -40.858 1.00 42.25 115 THR A O 1
ATOM 908 N N . PRO A 1 116 ? 39.421 8.870 -39.504 1.00 40.12 116 PRO A N 1
ATOM 909 C CA . PRO A 1 116 ? 38.652 9.063 -38.280 1.00 40.12 116 PRO A CA 1
ATOM 910 C C . PRO A 1 116 ? 38.498 10.564 -38.016 1.00 40.12 116 PRO A C 1
ATOM 912 O O . PRO A 1 116 ? 39.478 11.256 -37.743 1.00 40.12 116 PRO A O 1
ATOM 915 N N . GLN A 1 117 ? 37.270 11.076 -38.091 1.00 40.38 117 GLN A N 1
ATOM 916 C CA . GLN A 1 117 ? 36.929 12.292 -37.362 1.00 40.38 117 GLN A CA 1
ATOM 917 C C . GLN A 1 117 ? 36.793 11.914 -35.886 1.00 40.38 117 GLN A C 1
ATOM 919 O O . GLN A 1 117 ? 35.889 11.166 -35.516 1.00 40.38 117 GLN A O 1
ATOM 924 N N . GLU A 1 118 ? 37.710 12.428 -35.066 1.00 43.66 118 GLU A N 1
ATOM 925 C CA . GLU A 1 118 ? 37.538 12.587 -33.623 1.00 43.66 118 GLU A CA 1
ATOM 926 C C . GLU A 1 118 ? 36.196 13.276 -33.360 1.00 43.66 118 GLU A C 1
ATOM 928 O O . GLU A 1 118 ? 36.061 14.497 -33.447 1.00 43.66 118 GLU A O 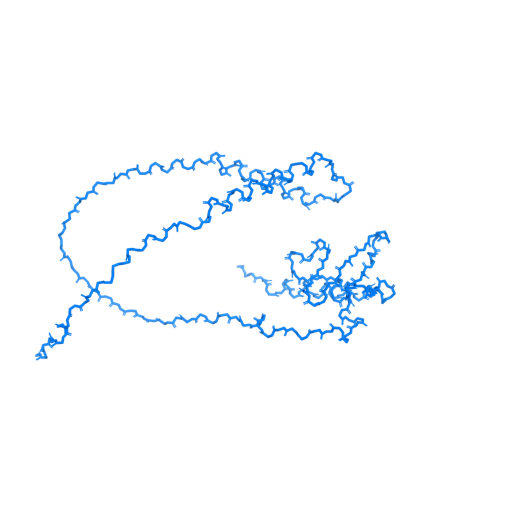1
ATOM 933 N N . VAL A 1 119 ? 35.179 12.479 -33.046 1.00 42.53 119 VAL A N 1
ATOM 934 C CA . VAL A 1 119 ? 34.030 12.970 -32.298 1.00 42.53 119 VAL A CA 1
ATOM 935 C C . VAL A 1 119 ? 34.536 13.095 -30.873 1.00 42.53 119 VAL A C 1
ATOM 937 O O . VAL A 1 119 ? 34.749 12.092 -30.194 1.00 42.53 119 VAL A O 1
ATOM 940 N N . GLN A 1 120 ? 34.815 14.334 -30.473 1.00 45.41 120 GLN A N 1
ATOM 941 C CA . GLN A 1 120 ? 35.164 14.708 -29.111 1.00 45.41 120 GLN A CA 1
ATOM 942 C C . GLN A 1 120 ? 34.109 14.137 -28.158 1.00 45.41 120 GLN A C 1
ATOM 944 O O . GLN A 1 120 ? 33.024 14.690 -27.988 1.00 45.41 120 GLN A O 1
ATOM 949 N N . ALA A 1 121 ? 34.436 13.005 -27.539 1.00 45.81 121 ALA A N 1
ATOM 950 C CA . ALA A 1 121 ? 33.733 12.451 -26.396 1.00 45.81 121 ALA A CA 1
ATOM 951 C C . ALA A 1 121 ? 34.129 13.244 -25.142 1.00 45.81 121 ALA A C 1
ATOM 953 O O . ALA A 1 121 ? 34.643 12.700 -24.173 1.00 45.81 121 ALA A O 1
ATOM 954 N N . GLU A 1 122 ? 33.905 14.555 -25.167 1.00 45.97 122 GLU A N 1
ATOM 955 C CA . GLU A 1 122 ? 33.877 15.390 -23.967 1.00 45.97 122 GLU A CA 1
ATOM 956 C C . GLU A 1 122 ? 32.416 15.510 -23.530 1.00 45.97 122 GLU A C 1
ATOM 958 O O . GLU A 1 122 ? 31.833 16.585 -23.462 1.00 45.97 122 GLU A O 1
ATOM 963 N N . THR A 1 123 ? 31.766 14.368 -23.292 1.00 55.94 123 THR A N 1
ATOM 964 C CA . THR A 1 123 ? 30.507 14.361 -22.544 1.00 55.94 123 THR A CA 1
ATOM 965 C C . THR A 1 123 ? 30.874 14.435 -21.069 1.00 55.94 123 THR A C 1
ATOM 967 O O . THR A 1 123 ? 31.129 13.424 -20.424 1.00 55.94 123 THR A O 1
ATOM 970 N N . ASP A 1 124 ? 31.011 15.680 -20.611 1.00 63.41 124 ASP A N 1
ATOM 971 C CA . ASP A 1 124 ? 31.103 16.181 -19.241 1.00 63.41 124 ASP A CA 1
ATOM 972 C C . ASP A 1 124 ? 31.123 15.112 -18.137 1.00 63.41 124 ASP A C 1
ATOM 974 O O . ASP A 1 124 ? 30.104 14.830 -17.503 1.00 63.41 124 ASP A O 1
ATOM 978 N N . GLN A 1 125 ? 32.311 14.604 -17.799 1.00 60.06 125 GLN A N 1
ATOM 979 C CA . GLN A 1 125 ? 32.536 13.854 -16.554 1.00 60.06 125 GLN A CA 1
ATOM 980 C C . GLN A 1 125 ? 32.011 14.641 -15.333 1.00 60.06 125 GLN A C 1
ATOM 982 O O . GLN A 1 125 ? 31.452 14.070 -14.403 1.00 60.06 125 GLN A O 1
ATOM 987 N N . GLN A 1 126 ? 32.079 15.976 -15.396 1.00 56.97 126 GLN A N 1
ATOM 988 C CA . GLN A 1 126 ? 31.510 16.885 -14.398 1.00 56.97 126 GLN A CA 1
ATOM 989 C C . GLN A 1 126 ? 29.980 16.792 -14.292 1.00 56.97 126 GLN A C 1
ATOM 991 O O . GLN A 1 126 ? 29.434 16.949 -13.201 1.00 56.97 126 GLN A O 1
ATOM 996 N N . SER A 1 127 ? 29.274 16.524 -15.396 1.00 63.78 127 SER A N 1
ATOM 997 C CA . SER A 1 127 ? 27.818 16.334 -15.389 1.00 63.78 127 SER A CA 1
ATOM 998 C C . SER A 1 127 ? 27.433 15.005 -14.740 1.00 63.78 127 SER A C 1
ATOM 1000 O O . SER A 1 127 ? 26.457 14.949 -13.992 1.00 63.78 127 SER A O 1
ATOM 1002 N N . ILE A 1 128 ? 28.245 13.964 -14.959 1.00 69.56 128 ILE A N 1
ATOM 1003 C CA . ILE A 1 128 ? 28.062 12.636 -14.373 1.00 69.56 128 ILE A CA 1
ATOM 1004 C C . ILE A 1 128 ? 28.309 12.700 -12.864 1.00 69.56 128 ILE A C 1
ATOM 1006 O O . ILE A 1 128 ? 27.470 12.238 -12.093 1.00 69.56 128 ILE A O 1
ATOM 1010 N N . ASP A 1 129 ? 29.391 13.350 -12.433 1.00 71.62 129 ASP A N 1
ATOM 1011 C CA . ASP A 1 129 ? 29.719 13.507 -11.012 1.00 71.62 129 ASP A CA 1
ATOM 1012 C C . ASP A 1 129 ? 28.673 14.373 -10.282 1.00 71.62 129 ASP A C 1
ATOM 1014 O O . ASP A 1 129 ? 28.246 14.053 -9.168 1.00 71.62 129 ASP A O 1
ATOM 1018 N N . ALA A 1 130 ? 28.177 15.435 -10.928 1.00 67.06 130 ALA A N 1
ATOM 1019 C CA . ALA A 1 130 ? 27.093 16.259 -10.390 1.00 67.06 130 ALA A CA 1
ATOM 1020 C C . ALA A 1 130 ? 25.768 15.485 -10.274 1.00 67.06 130 ALA A C 1
ATOM 1022 O O . ALA A 1 130 ? 25.001 15.699 -9.330 1.00 67.06 130 ALA A O 1
ATOM 1023 N N . LEU A 1 131 ? 25.488 14.582 -11.217 1.00 72.25 131 LEU A N 1
ATOM 1024 C CA . LEU A 1 131 ? 24.298 13.736 -11.200 1.00 72.25 131 LEU A CA 1
ATOM 1025 C C . LEU A 1 131 ? 24.408 12.640 -10.132 1.00 72.25 131 LEU A C 1
ATOM 1027 O O . LEU A 1 131 ? 23.450 12.429 -9.387 1.00 72.25 131 LEU A O 1
ATOM 1031 N N . ALA A 1 132 ? 25.582 12.025 -9.979 1.00 73.94 132 ALA A N 1
ATOM 1032 C CA . ALA A 1 132 ? 25.864 11.054 -8.925 1.00 73.94 132 ALA A CA 1
ATOM 1033 C C . ALA A 1 132 ? 25.656 11.663 -7.527 1.00 73.94 132 ALA A C 1
ATOM 1035 O O . ALA A 1 132 ? 24.917 11.103 -6.718 1.00 73.94 132 ALA A O 1
ATOM 1036 N N . HIS A 1 133 ? 26.192 12.862 -7.274 1.00 72.19 133 HIS A N 1
ATOM 1037 C CA . HIS A 1 133 ? 25.992 13.562 -5.998 1.00 72.19 133 HIS A CA 1
ATOM 1038 C C . HIS A 1 133 ? 24.532 13.945 -5.727 1.00 72.19 133 HIS A C 1
ATOM 1040 O O . HIS A 1 133 ? 24.071 13.909 -4.580 1.00 72.19 133 HIS A O 1
ATOM 1046 N N . ARG A 1 134 ? 23.776 14.302 -6.771 1.00 72.06 134 ARG A N 1
ATOM 1047 C CA . ARG A 1 134 ? 22.340 14.590 -6.651 1.00 72.06 134 ARG A CA 1
ATOM 1048 C C . ARG A 1 134 ? 21.541 13.336 -6.305 1.00 72.06 134 ARG A C 1
ATOM 1050 O O . ARG A 1 134 ? 20.666 13.405 -5.444 1.00 72.06 134 ARG A O 1
ATOM 1057 N N . LEU A 1 135 ? 21.858 12.201 -6.928 1.00 75.25 135 LEU A N 1
ATOM 1058 C CA . LEU A 1 135 ? 21.219 10.916 -6.632 1.00 75.25 135 LEU A CA 1
ATOM 1059 C C . LEU A 1 135 ? 21.541 10.431 -5.215 1.00 75.25 135 LEU A C 1
ATOM 1061 O O . LEU A 1 135 ? 20.642 9.991 -4.501 1.00 75.25 135 LEU A O 1
ATOM 1065 N N . GLU A 1 136 ? 22.791 10.571 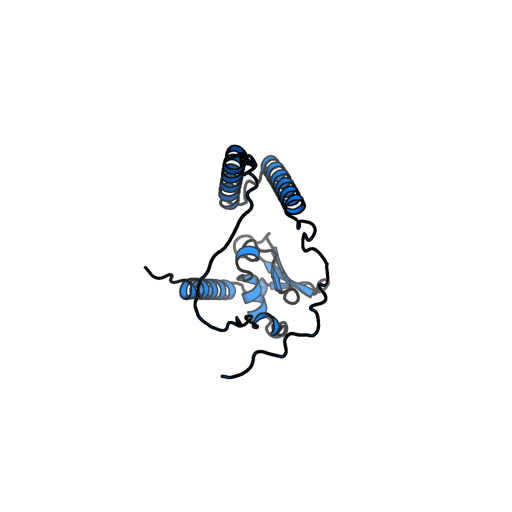-4.781 1.00 79.06 136 GLU A N 1
ATOM 1066 C CA . GLU A 1 136 ? 23.213 10.222 -3.423 1.00 79.06 136 GLU A CA 1
ATOM 1067 C C . GLU A 1 136 ? 22.491 11.079 -2.370 1.00 79.06 136 GLU A C 1
ATOM 1069 O O . GLU A 1 136 ? 21.975 10.553 -1.380 1.00 79.06 136 GLU A O 1
ATOM 1074 N N . SER A 1 137 ? 22.350 12.384 -2.629 1.00 72.12 137 SER A N 1
ATOM 1075 C CA . SER A 1 137 ? 21.595 13.298 -1.762 1.00 72.12 137 SER A CA 1
ATOM 1076 C C . SER A 1 137 ? 20.112 12.917 -1.676 1.00 72.12 137 SER A C 1
ATOM 1078 O O . SER A 1 137 ? 19.540 12.910 -0.588 1.00 72.12 137 SER A O 1
ATOM 1080 N N . LEU A 1 138 ? 19.485 12.541 -2.797 1.00 70.88 138 LEU A N 1
ATOM 1081 C CA . LEU A 1 138 ? 18.091 12.078 -2.819 1.00 70.88 138 LEU A CA 1
ATOM 1082 C C . LEU A 1 138 ? 17.910 10.750 -2.074 1.00 70.88 138 LEU A C 1
ATOM 1084 O O . LEU A 1 138 ? 16.942 10.590 -1.331 1.00 70.88 138 LEU A O 1
ATOM 1088 N N . MET A 1 139 ? 18.852 9.818 -2.219 1.00 74.38 139 MET A N 1
ATOM 1089 C CA . MET A 1 139 ? 18.830 8.540 -1.506 1.00 74.38 139 MET A CA 1
ATOM 1090 C C . MET A 1 139 ? 18.905 8.748 0.011 1.00 74.38 139 MET A C 1
ATOM 1092 O O . MET A 1 139 ? 18.134 8.140 0.755 1.00 74.38 139 MET A O 1
ATOM 1096 N N . PHE A 1 140 ? 19.782 9.643 0.472 1.00 71.19 140 PHE A N 1
ATOM 1097 C CA . PHE A 1 140 ? 19.888 9.988 1.890 1.00 71.19 140 PHE A CA 1
ATOM 1098 C C . PHE A 1 140 ? 18.585 10.605 2.427 1.00 71.19 140 PHE A C 1
ATOM 1100 O O . PHE A 1 140 ? 18.142 10.272 3.526 1.00 71.19 140 PHE A O 1
ATOM 1107 N N . LEU A 1 141 ? 17.916 11.432 1.620 1.00 62.78 141 LEU A N 1
ATOM 1108 C CA . LEU A 1 141 ? 16.630 12.043 1.959 1.00 62.78 141 LEU A CA 1
ATOM 1109 C C . LEU A 1 141 ? 15.485 11.022 2.052 1.00 62.78 141 LEU A C 1
ATOM 1111 O O . LEU A 1 141 ? 14.687 11.089 2.987 1.00 62.78 141 LEU A O 1
ATOM 1115 N N . CYS A 1 142 ? 15.429 10.031 1.160 1.00 61.72 142 CYS A N 1
ATOM 1116 C CA . CYS A 1 142 ? 14.437 8.949 1.221 1.00 61.72 142 CYS A CA 1
ATOM 1117 C C . CYS A 1 142 ? 14.606 8.024 2.441 1.00 61.72 142 CYS A C 1
ATOM 1119 O O . CYS A 1 142 ? 13.657 7.340 2.825 1.00 61.72 142 CYS A O 1
ATOM 1121 N N . LEU A 1 143 ? 15.794 8.003 3.052 1.00 68.31 143 LEU A N 1
ATOM 1122 C CA . LEU A 1 143 ? 16.093 7.222 4.255 1.00 68.31 143 LEU A CA 1
ATOM 1123 C C . LEU A 1 143 ? 15.805 7.988 5.559 1.00 68.31 143 LEU A C 1
ATOM 1125 O O . LEU A 1 143 ? 15.801 7.379 6.631 1.00 68.31 143 LEU A O 1
ATOM 1129 N N . THR A 1 144 ? 15.540 9.299 5.495 1.00 59.69 144 THR A N 1
ATOM 1130 C CA . THR A 1 144 ? 15.165 10.088 6.679 1.00 59.69 144 THR A CA 1
ATOM 1131 C C . THR A 1 144 ? 13.669 9.959 7.010 1.00 59.69 144 THR A C 1
ATOM 1133 O O . THR A 1 144 ? 12.830 9.971 6.110 1.00 59.69 144 THR A O 1
ATOM 1136 N N . PRO A 1 145 ? 13.296 9.809 8.298 1.00 53.31 145 PRO A N 1
ATOM 1137 C CA . PRO A 1 145 ? 11.907 9.603 8.699 1.00 53.31 145 PRO A CA 1
ATOM 1138 C C . PRO A 1 145 ? 11.014 10.818 8.365 1.00 53.31 145 PRO A C 1
ATOM 1140 O O . PRO A 1 145 ? 11.459 11.962 8.463 1.00 53.31 145 PRO A O 1
ATOM 1143 N N . PRO A 1 146 ? 9.725 10.598 8.043 1.00 55.09 146 PRO A N 1
ATOM 1144 C CA . PRO A 1 146 ? 8.841 11.580 7.393 1.00 55.09 146 PRO A CA 1
ATOM 1145 C C . PRO A 1 146 ? 8.418 12.783 8.257 1.00 55.09 146 PRO A C 1
ATOM 1147 O O . PRO A 1 146 ? 7.646 13.621 7.797 1.00 55.09 146 PRO A O 1
ATOM 1150 N N . ALA A 1 147 ? 8.900 12.901 9.496 1.00 50.72 147 ALA A N 1
ATOM 1151 C CA . ALA A 1 147 ? 8.430 13.917 10.439 1.00 50.72 147 ALA A CA 1
ATOM 1152 C C . ALA A 1 147 ? 8.918 15.347 10.129 1.00 50.72 147 ALA A C 1
ATOM 1154 O O . ALA A 1 147 ? 8.412 16.295 10.724 1.00 50.72 147 ALA A O 1
ATOM 1155 N N . VAL A 1 148 ? 9.878 15.534 9.214 1.00 56.50 148 VAL A N 1
ATOM 1156 C CA . VAL A 1 148 ? 10.437 16.864 8.907 1.00 56.50 148 VAL A CA 1
ATOM 1157 C C . VAL A 1 148 ? 10.703 17.025 7.406 1.00 56.50 148 VAL A C 1
ATOM 1159 O O . VAL A 1 148 ? 11.817 17.306 6.976 1.00 56.50 148 VAL A O 1
ATOM 1162 N N . ILE A 1 149 ? 9.673 16.861 6.573 1.00 57.28 149 ILE A N 1
ATOM 1163 C CA . ILE A 1 149 ? 9.750 17.355 5.191 1.00 57.28 149 ILE A CA 1
ATOM 1164 C C . ILE A 1 149 ? 9.483 18.863 5.242 1.00 57.28 149 ILE A C 1
ATOM 1166 O O . ILE A 1 149 ? 8.334 19.308 5.234 1.00 57.28 149 ILE A O 1
ATOM 1170 N N . THR A 1 150 ? 10.547 19.658 5.350 1.00 67.88 150 THR A N 1
ATOM 1171 C CA . THR A 1 150 ? 10.454 21.121 5.275 1.00 67.88 150 THR A CA 1
ATOM 1172 C C . THR A 1 150 ? 9.970 21.554 3.886 1.00 67.88 150 THR A C 1
ATOM 1174 O O . THR A 1 150 ? 10.125 20.841 2.892 1.00 67.88 150 THR A O 1
ATOM 1177 N N . THR A 1 151 ? 9.362 22.738 3.793 1.00 69.62 151 THR A N 1
ATOM 1178 C CA . THR A 1 151 ? 8.908 23.329 2.518 1.00 69.62 151 THR A CA 1
ATOM 1179 C C . THR A 1 151 ? 10.037 23.447 1.494 1.00 69.62 151 THR A C 1
ATOM 1181 O O . THR A 1 151 ? 9.815 23.232 0.305 1.00 69.62 151 THR A O 1
ATOM 1184 N N . GLU A 1 152 ? 11.254 23.697 1.972 1.00 71.06 152 GLU A N 1
ATOM 1185 C CA . GLU A 1 152 ? 12.483 23.727 1.179 1.00 71.06 152 GLU A CA 1
ATOM 1186 C C . GLU A 1 152 ? 12.775 22.374 0.508 1.00 71.06 152 GLU A C 1
ATOM 1188 O O . GLU A 1 152 ? 13.101 22.299 -0.675 1.00 71.06 152 GLU A O 1
ATOM 1193 N N . LEU A 1 153 ? 12.559 21.275 1.231 1.00 65.38 153 LEU A N 1
ATOM 1194 C CA . LEU A 1 153 ? 12.815 19.917 0.752 1.00 65.38 153 LEU A CA 1
ATOM 1195 C C . LEU A 1 153 ? 11.812 19.492 -0.330 1.00 65.38 153 LEU A C 1
ATOM 1197 O O . LEU A 1 153 ? 12.175 18.819 -1.295 1.00 65.38 153 LEU A O 1
ATOM 1201 N N . ARG A 1 154 ? 10.557 19.953 -0.223 1.00 68.19 154 ARG A N 1
ATOM 1202 C CA . ARG A 1 154 ? 9.555 19.797 -1.293 1.00 68.19 154 ARG A CA 1
ATOM 1203 C C . ARG A 1 154 ? 9.940 20.563 -2.555 1.00 68.19 154 ARG A C 1
ATOM 1205 O O . ARG A 1 154 ? 9.760 20.031 -3.648 1.00 68.19 154 ARG A O 1
ATOM 1212 N N . ALA A 1 155 ? 10.471 21.778 -2.418 1.00 72.62 155 ALA A N 1
ATOM 1213 C CA . ALA A 1 155 ? 10.919 22.564 -3.565 1.00 72.62 155 ALA A CA 1
ATOM 1214 C C . ALA A 1 155 ? 12.087 21.875 -4.290 1.00 72.62 155 ALA A C 1
ATOM 1216 O O . ALA A 1 155 ? 12.082 21.784 -5.517 1.00 72.62 155 ALA A O 1
ATOM 1217 N N . GLN A 1 156 ? 13.037 21.307 -3.543 1.00 74.50 156 GLN A N 1
ATOM 1218 C CA . GLN A 1 156 ? 14.169 20.575 -4.120 1.00 74.50 156 GLN A CA 1
ATOM 1219 C C . GLN A 1 156 ? 13.742 19.275 -4.819 1.00 74.50 156 GLN A C 1
ATOM 1221 O O . GLN A 1 156 ? 14.217 18.998 -5.921 1.00 74.50 156 GLN A O 1
ATOM 1226 N N . LEU A 1 157 ? 12.799 18.521 -4.243 1.00 75.38 157 LEU A N 1
ATOM 1227 C CA . LEU A 1 157 ? 12.213 17.341 -4.892 1.00 75.38 157 LEU A CA 1
ATOM 1228 C C . LEU A 1 157 ? 11.495 17.698 -6.197 1.00 75.38 157 LEU A C 1
ATOM 1230 O O . LEU A 1 157 ? 11.700 17.017 -7.196 1.00 75.38 157 LEU A O 1
ATOM 1234 N N . LEU A 1 158 ? 10.720 18.789 -6.213 1.00 78.69 158 LEU A N 1
ATOM 1235 C CA . LEU A 1 158 ? 10.013 19.250 -7.411 1.00 78.69 158 LEU A CA 1
ATOM 1236 C C . LEU A 1 158 ? 10.987 19.602 -8.548 1.00 78.69 158 LEU A C 1
ATOM 1238 O O . LEU A 1 158 ? 10.775 19.221 -9.703 1.00 78.69 158 LEU A O 1
ATOM 1242 N N . VAL A 1 159 ? 12.077 20.302 -8.218 1.00 79.38 159 VAL A N 1
ATOM 1243 C CA . VAL A 1 159 ? 13.138 20.647 -9.177 1.00 79.38 159 VAL A CA 1
ATOM 1244 C C . VAL A 1 159 ? 13.852 19.389 -9.679 1.00 79.38 159 VAL A C 1
ATOM 1246 O O . VAL A 1 159 ? 14.156 19.298 -10.869 1.00 79.38 159 VAL A O 1
ATOM 1249 N N . ALA A 1 160 ? 14.089 18.404 -8.809 1.00 76.50 160 ALA A N 1
ATOM 1250 C CA . ALA A 1 160 ? 14.690 17.132 -9.197 1.00 76.50 160 ALA A CA 1
ATOM 1251 C C . ALA A 1 160 ? 13.783 16.333 -10.147 1.00 76.50 160 ALA A C 1
ATOM 1253 O O . ALA A 1 160 ? 14.261 15.870 -11.182 1.00 76.50 160 ALA A O 1
ATOM 1254 N N . THR A 1 161 ? 12.479 16.240 -9.864 1.00 76.50 161 THR A N 1
ATOM 1255 C CA . THR A 1 161 ? 11.516 15.581 -10.764 1.00 76.50 161 THR A CA 1
ATOM 1256 C C . THR A 1 161 ? 11.442 16.270 -12.124 1.00 76.50 161 THR A C 1
ATOM 1258 O O . THR A 1 161 ? 11.533 15.599 -13.144 1.00 76.50 161 THR A O 1
ATOM 1261 N N . GLN A 1 162 ? 11.423 17.609 -12.169 1.00 77.69 162 GLN A N 1
ATOM 1262 C CA . GLN A 1 162 ? 11.443 18.342 -13.441 1.00 77.69 162 GLN A CA 1
ATOM 1263 C C . GLN A 1 162 ? 12.740 18.141 -14.235 1.00 77.69 162 GLN A C 1
ATOM 1265 O O . GLN A 1 162 ? 12.723 18.174 -15.465 1.00 77.69 162 GLN A O 1
ATOM 1270 N N . ALA A 1 163 ? 13.878 17.972 -13.558 1.00 74.44 163 ALA A N 1
ATOM 1271 C CA . ALA A 1 163 ? 15.144 17.686 -14.225 1.00 74.44 163 ALA A CA 1
ATOM 1272 C C . ALA A 1 163 ? 15.162 16.272 -14.827 1.00 74.44 163 ALA A C 1
ATOM 1274 O O . ALA A 1 163 ? 15.665 16.098 -15.935 1.00 74.44 163 ALA A O 1
ATOM 1275 N N . LEU A 1 164 ? 14.577 15.290 -14.135 1.00 75.19 164 LEU A N 1
ATOM 1276 C CA . LEU A 1 164 ? 14.434 13.923 -14.640 1.00 75.19 164 LEU A CA 1
ATOM 1277 C C . LEU A 1 164 ? 13.479 13.856 -15.837 1.00 75.19 164 LEU A C 1
ATOM 1279 O O . LEU A 1 164 ? 13.845 13.262 -16.845 1.00 75.19 164 LEU A O 1
ATOM 1283 N N . ASP A 1 165 ? 12.340 14.552 -15.788 1.00 73.94 165 ASP A N 1
ATOM 1284 C CA . ASP A 1 165 ? 11.409 14.634 -16.925 1.00 73.94 165 ASP A CA 1
ATOM 1285 C C . ASP A 1 165 ? 12.081 15.249 -18.162 1.00 73.94 165 ASP A C 1
ATOM 1287 O O . ASP A 1 165 ? 11.883 14.799 -19.290 1.00 73.94 165 ASP A O 1
ATOM 1291 N N . ARG A 1 166 ? 12.936 16.263 -17.968 1.00 71.69 166 ARG A N 1
ATOM 1292 C CA . ARG A 1 166 ? 13.712 16.855 -19.067 1.00 71.69 166 ARG A CA 1
ATOM 1293 C C . ARG A 1 166 ? 14.709 15.867 -19.665 1.00 71.69 166 ARG A C 1
ATOM 1295 O O . ARG A 1 166 ? 14.841 15.831 -20.885 1.00 71.69 166 ARG A O 1
ATOM 1302 N N . LEU A 1 167 ? 15.387 15.071 -18.843 1.00 71.94 167 LEU A N 1
ATOM 1303 C CA . LEU A 1 167 ? 16.303 14.039 -19.333 1.00 71.94 167 LEU A CA 1
ATOM 1304 C C . LEU A 1 167 ? 15.552 12.940 -20.087 1.00 71.94 167 LEU A C 1
ATOM 1306 O O . LEU A 1 167 ? 16.000 12.538 -21.156 1.00 71.94 167 LEU A O 1
ATOM 1310 N N . ASP A 1 168 ? 14.380 12.532 -19.607 1.00 68.25 168 ASP A N 1
ATOM 1311 C CA . ASP A 1 168 ? 13.541 11.542 -20.287 1.00 68.25 168 ASP A CA 1
ATOM 1312 C C . ASP A 1 168 ? 13.053 12.059 -21.653 1.00 68.25 168 ASP A C 1
ATOM 1314 O O . ASP A 1 168 ? 13.127 11.360 -22.665 1.00 68.25 168 ASP A O 1
ATOM 1318 N N . THR A 1 169 ? 12.690 13.346 -21.742 1.00 69.88 169 THR A N 1
ATOM 1319 C CA . THR A 1 169 ? 12.367 13.972 -23.038 1.00 69.88 169 THR A CA 1
ATOM 1320 C C . THR A 1 169 ? 13.566 14.103 -23.981 1.00 69.88 169 THR A C 1
ATOM 1322 O O . THR A 1 169 ? 13.370 14.096 -25.194 1.00 69.88 169 THR A O 1
ATOM 1325 N N . GLN A 1 170 ? 14.795 14.204 -23.461 1.00 65.38 170 GLN A N 1
ATOM 1326 C CA . GLN A 1 170 ? 16.018 14.241 -24.277 1.00 65.38 170 GLN A CA 1
ATOM 1327 C C . GLN A 1 170 ? 16.497 12.847 -24.704 1.00 65.38 170 GLN A C 1
ATOM 1329 O O . GLN A 1 170 ? 17.158 12.724 -25.733 1.00 65.38 170 GLN A O 1
ATOM 1334 N N . LEU A 1 171 ? 16.162 11.812 -23.932 1.00 60.62 171 LEU A N 1
ATOM 1335 C CA . LEU A 1 171 ? 16.514 10.415 -24.197 1.00 60.62 171 LEU A CA 1
ATOM 1336 C C . LEU A 1 171 ? 15.426 9.656 -24.978 1.00 60.62 171 LEU A C 1
ATOM 1338 O O . LEU A 1 171 ? 15.662 8.532 -25.424 1.00 60.62 171 LEU A O 1
ATOM 1342 N N . SER A 1 172 ? 14.254 10.266 -25.191 1.00 46.66 172 SER A N 1
ATOM 1343 C CA . SER A 1 172 ? 13.207 9.744 -26.077 1.00 46.66 172 SER A CA 1
ATOM 1344 C C . SER A 1 172 ? 13.723 9.601 -27.524 1.00 46.66 172 SER A C 1
ATOM 1346 O O . SER A 1 172 ? 14.546 10.400 -27.974 1.00 46.66 172 SER A O 1
ATOM 1348 N N . PRO A 1 173 ? 13.305 8.559 -28.263 1.00 53.06 173 PRO A N 1
ATOM 1349 C CA . PRO A 1 173 ? 14.175 7.848 -29.192 1.00 53.06 173 PRO A CA 1
ATOM 1350 C C . PRO A 1 173 ? 14.580 8.676 -30.413 1.00 53.06 173 PRO A C 1
ATOM 1352 O O . PRO A 1 173 ? 13.750 9.325 -31.055 1.00 53.06 173 PRO A O 1
ATOM 1355 N N . LEU A 1 174 ? 15.868 8.557 -30.770 1.00 56.78 174 LEU A N 1
ATOM 1356 C CA . LEU A 1 174 ? 16.436 8.993 -32.045 1.00 56.78 174 LEU A CA 1
ATOM 1357 C C . LEU A 1 174 ? 15.487 8.654 -33.215 1.00 56.78 174 LEU A C 1
ATOM 1359 O O . LEU A 1 174 ? 14.982 7.527 -33.283 1.00 56.78 174 LEU A O 1
ATOM 1363 N N . PRO A 1 175 ? 15.288 9.564 -34.188 1.00 50.69 175 PRO A N 1
ATOM 1364 C CA . PRO A 1 175 ? 14.562 9.235 -35.407 1.00 50.69 175 PRO A CA 1
ATOM 1365 C C . PRO A 1 175 ? 15.255 8.056 -36.098 1.00 50.69 175 PRO A C 1
ATOM 1367 O O . PRO A 1 175 ? 16.461 8.084 -36.317 1.00 50.69 175 PRO A O 1
ATOM 1370 N N . ALA A 1 176 ? 14.488 7.012 -36.416 1.00 56.19 176 ALA A N 1
ATOM 1371 C CA . ALA A 1 176 ? 14.966 5.769 -37.011 1.00 56.19 176 ALA A CA 1
ATOM 1372 C C . ALA A 1 176 ? 15.903 6.008 -38.215 1.00 56.19 176 ALA A C 1
ATOM 1374 O O . ALA A 1 176 ? 15.446 6.256 -39.331 1.00 56.19 176 ALA A O 1
ATOM 1375 N N . ILE A 1 177 ? 17.214 5.864 -37.996 1.00 51.59 177 ILE A N 1
ATOM 1376 C CA . ILE A 1 177 ? 18.267 5.879 -39.026 1.00 51.59 177 ILE A CA 1
ATOM 1377 C C . ILE A 1 177 ? 18.391 4.479 -39.651 1.00 51.59 177 ILE A C 1
ATOM 1379 O O . ILE A 1 177 ? 19.476 3.929 -39.802 1.00 51.59 177 ILE A O 1
ATOM 1383 N N . LEU A 1 178 ? 17.264 3.856 -39.997 1.00 50.38 178 LEU A N 1
ATOM 1384 C CA . LEU A 1 178 ? 17.278 2.696 -40.885 1.00 50.38 178 LEU A CA 1
ATOM 1385 C C . LEU A 1 178 ? 16.919 3.198 -42.284 1.00 50.38 178 LEU A C 1
ATOM 1387 O O . LEU A 1 178 ? 15.785 3.651 -42.484 1.00 50.38 178 LEU A O 1
ATOM 1391 N N . PRO A 1 179 ? 17.842 3.157 -43.265 1.00 48.38 179 PRO A N 1
ATOM 1392 C CA . PRO A 1 179 ? 17.506 3.517 -44.631 1.00 48.38 179 PRO A CA 1
ATOM 1393 C C . PRO A 1 179 ? 16.412 2.570 -45.131 1.00 48.38 179 PRO A C 1
ATOM 1395 O O . PRO A 1 179 ? 16.624 1.375 -45.325 1.00 48.38 179 PRO A O 1
ATOM 1398 N N . ARG A 1 180 ? 15.211 3.118 -45.342 1.00 53.59 180 ARG A N 1
ATOM 1399 C CA . ARG A 1 180 ? 14.054 2.419 -45.920 1.00 53.59 180 ARG A CA 1
ATOM 1400 C C . ARG A 1 180 ? 14.248 2.199 -47.420 1.00 53.59 180 ARG A C 1
ATOM 1402 O O . ARG A 1 180 ? 13.429 2.639 -48.223 1.00 53.59 180 ARG A O 1
ATOM 1409 N N . VAL A 1 181 ? 15.326 1.539 -47.824 1.00 56.47 181 VAL A N 1
ATOM 1410 C CA . VAL A 1 181 ? 15.511 1.148 -49.219 1.00 56.47 181 VAL A CA 1
ATOM 1411 C C . VAL A 1 181 ? 15.289 -0.350 -49.312 1.00 56.47 181 VAL A C 1
ATOM 1413 O O . VAL A 1 181 ? 16.113 -1.155 -48.894 1.00 56.47 181 VAL A O 1
ATOM 1416 N N . LYS A 1 182 ? 14.131 -0.724 -49.862 1.00 59.44 182 LYS A N 1
ATOM 1417 C CA . LYS A 1 182 ? 13.851 -2.091 -50.299 1.00 59.44 182 LYS A CA 1
ATOM 1418 C C . LYS A 1 182 ? 14.813 -2.419 -51.441 1.00 59.44 182 LYS A C 1
ATOM 1420 O O . LYS A 1 182 ? 14.522 -2.109 -52.597 1.00 59.44 182 LYS A O 1
ATOM 1425 N N . VAL A 1 183 ? 15.962 -3.008 -51.122 1.00 52.72 183 VAL A N 1
ATOM 1426 C CA . VAL A 1 183 ? 16.857 -3.588 -52.124 1.00 52.72 183 VAL A CA 1
ATOM 1427 C C . VAL A 1 183 ? 16.101 -4.749 -52.772 1.00 52.72 183 VAL A C 1
ATOM 1429 O O . VAL A 1 183 ? 15.853 -5.775 -52.144 1.00 52.72 183 VAL A O 1
ATOM 1432 N N . LYS A 1 184 ? 15.664 -4.564 -54.023 1.00 59.56 184 LYS A N 1
ATOM 1433 C CA . LYS A 1 184 ? 15.206 -5.667 -54.874 1.00 59.56 184 LYS A CA 1
ATOM 1434 C C . LYS A 1 184 ? 16.419 -6.559 -55.142 1.00 59.56 184 LYS A C 1
ATOM 1436 O O . LYS A 1 184 ? 17.255 -6.206 -55.969 1.00 59.56 184 LYS A O 1
ATOM 1441 N N . VAL A 1 185 ? 16.518 -7.688 -54.446 1.00 50.19 185 VAL A N 1
ATOM 1442 C CA . VAL A 1 185 ? 17.468 -8.749 -54.803 1.00 50.19 185 VAL A CA 1
ATOM 1443 C C . VAL A 1 185 ? 17.022 -9.331 -56.149 1.00 50.19 185 VAL A C 1
ATOM 1445 O O . VAL A 1 185 ? 15.849 -9.662 -56.326 1.00 50.19 185 VAL A O 1
ATOM 1448 N N . ALA A 1 186 ? 17.922 -9.362 -57.134 1.00 52.88 186 ALA A N 1
ATOM 1449 C CA . ALA A 1 186 ? 17.625 -9.844 -58.481 1.00 52.88 186 ALA A CA 1
ATOM 1450 C C . ALA A 1 186 ? 17.471 -11.384 -58.522 1.00 52.88 186 ALA A C 1
ATOM 1452 O O . ALA A 1 186 ? 18.088 -12.074 -57.712 1.00 52.88 186 ALA A O 1
ATOM 1453 N N . PRO A 1 187 ? 16.701 -11.948 -59.476 1.00 51.53 187 PRO A N 1
ATOM 1454 C CA . PRO A 1 187 ? 16.116 -13.295 -59.376 1.00 51.53 187 PRO A CA 1
ATOM 1455 C C . PRO A 1 187 ? 17.064 -14.472 -59.665 1.00 51.53 187 PRO A C 1
ATOM 1457 O O . PRO A 1 187 ? 16.599 -15.597 -59.810 1.00 51.53 187 PRO A O 1
ATOM 1460 N N . ASN A 1 188 ? 18.373 -14.248 -59.794 1.00 54.56 188 ASN A N 1
ATOM 1461 C CA . ASN A 1 188 ? 19.271 -15.199 -60.462 1.00 54.56 188 ASN A CA 1
ATOM 1462 C C . ASN A 1 188 ? 20.300 -15.858 -59.527 1.00 54.56 188 ASN A C 1
ATOM 1464 O O . ASN A 1 188 ? 21.445 -16.046 -59.923 1.00 54.56 188 ASN A O 1
ATOM 1468 N N . GLN A 1 189 ? 19.922 -16.239 -58.303 1.00 54.03 189 GLN A N 1
ATOM 1469 C CA . GLN A 1 189 ? 20.782 -17.070 -57.437 1.00 54.03 189 GLN A CA 1
ATOM 1470 C C . GLN A 1 189 ? 20.362 -18.548 -57.417 1.00 54.03 189 GLN A C 1
ATOM 1472 O O . GLN A 1 189 ? 20.399 -19.217 -56.389 1.00 54.03 189 GLN A O 1
ATOM 1477 N N . HIS A 1 190 ? 19.982 -19.076 -58.580 1.00 52.97 190 HIS A N 1
ATOM 1478 C CA . HIS A 1 190 ? 19.800 -20.509 -58.805 1.00 52.97 190 HIS A CA 1
ATOM 1479 C C . HIS A 1 190 ? 20.820 -21.004 -59.820 1.00 52.97 190 HIS A C 1
ATOM 1481 O O . HIS A 1 190 ? 20.463 -21.213 -60.973 1.00 52.97 190 HIS A O 1
ATOM 1487 N N . SER A 1 191 ? 22.077 -21.163 -59.407 1.00 60.38 191 SER A N 1
ATOM 1488 C CA . SER A 1 191 ? 23.017 -22.073 -60.074 1.00 60.38 191 SER A CA 1
ATOM 1489 C C . SER A 1 191 ? 24.412 -21.916 -59.490 1.00 60.38 191 SER A C 1
ATOM 1491 O O . SER A 1 191 ? 25.066 -20.913 -59.759 1.00 60.38 191 SER A O 1
ATOM 1493 N N . TRP A 1 192 ? 24.898 -22.949 -58.812 1.00 48.03 192 TRP A N 1
ATOM 1494 C CA . TRP A 1 192 ? 26.266 -23.403 -59.040 1.00 48.03 192 TRP A CA 1
ATOM 1495 C C . TRP A 1 192 ? 26.222 -24.922 -59.253 1.00 48.03 192 TRP A C 1
ATOM 1497 O O . TRP A 1 192 ? 25.441 -25.591 -58.574 1.00 48.03 192 TRP A O 1
ATOM 1507 N N . PRO A 1 193 ? 26.941 -25.451 -60.258 1.00 55.62 193 PRO A N 1
ATOM 1508 C CA . PRO A 1 193 ? 26.849 -26.849 -60.652 1.00 55.62 193 PRO A CA 1
ATOM 1509 C C . PRO A 1 193 ? 27.664 -27.743 -59.714 1.00 55.62 193 PRO A C 1
ATOM 1511 O O . PRO A 1 193 ? 28.765 -27.385 -59.303 1.00 55.62 193 PRO A O 1
ATOM 1514 N N . GLU A 1 194 ? 27.117 -28.923 -59.428 1.00 48.00 194 GLU A N 1
ATOM 1515 C CA . GLU A 1 194 ? 27.844 -30.057 -58.859 1.00 48.00 194 GLU A CA 1
ATOM 1516 C C . GLU A 1 194 ? 28.964 -30.479 -59.820 1.00 48.00 194 GLU A C 1
ATOM 1518 O O . GLU A 1 194 ? 28.716 -30.717 -61.008 1.00 48.00 194 GLU A O 1
ATOM 1523 N N . THR A 1 195 ? 30.202 -30.583 -59.337 1.00 52.25 195 THR A N 1
ATOM 1524 C CA . THR A 1 195 ? 31.231 -31.442 -59.944 1.00 52.25 195 THR A CA 1
ATOM 1525 C C . THR A 1 195 ? 32.199 -31.926 -58.881 1.00 52.25 195 THR A C 1
ATOM 1527 O O . THR A 1 195 ? 32.642 -31.082 -58.072 1.00 52.25 195 THR A O 1
#

Foldseek 3Di:
DDDPVVVVLVVVQVVQLVLLVVQDPVQWDQDPVPRWIWGADPVDRVDIKTADQVVLDIPDPVCVVNVDGSPNSNCCVSCVVSDDDPPCVVVDDPDDDDDDDDDDDDDDDDDDDDDDDPPPPPPPPVVVVVVVVLVVVVVVVVPDDPPDCDPVNVVSVVVVVVVVVVVVVVVPDDDDPDPPDPPPDDDPPPDDDDD

Organism: NCBI:txid1745969

Secondary structure (DSSP, 8-state):
----HHHHHHHHHHHHHHHHTTS-GGGEEE-TTT--EEEE-SS-TT-EEEEETTTTEE-STTHHHHS--HHHHHHHHH-GGG-PPPPGGGG---------------------------------HHHHHHHHHHHHHHHHHHTS-GGG--HHHHHHHHHHHHHHHHHHHHHS--------------S--------

Radius of gyration: 28.52 Å; chains: 1; bounding box: 60×55×75 Å

InterPro domains:
  IPR007527 Zinc finger, SWIM-type [PS50966] (49-80)